Protein 2P0Y (pdb70)

B-factor: mean 25.12, std 12.45, range [2.66, 118.44]

Nearest PDB structures (foldseek):
  2p0y-assembly1_A  TM=1.004E+00  e=3.444E-50  Lactiplantibacillus plantarum
  2q7x-assembly1_A  TM=9.071E-01  e=2.697E-22  Streptococcus pneumoniae TIGR4
  2q7x-assembly1_B  TM=8.638E-01  e=2.874E-22  Streptococcus pneumoniae TIGR4
  3qyq-assembly1_A  TM=2.405E-01  e=1.557E-01  Toxoplasma gondii ME49
  5c54-assembly1_D  TM=2.332E-01  e=4.045E-01  Corynebacterium glutamicum ATCC 13032

Organism: Lactiplantibacillus plantarum (strain ATCC BAA-793 / NCIMB 8826 / WCFS1) (NCBI:txid220668)

Sequence (233 aa):
RPKIVVIGGGTGLPVVLNGLRKQAVDITAVVTIRNVVALSSWPDLYKDIFQGNLIGVFDAVQELSNQVDGHVYPALTLHGKFSDGTHKSLERVWVTPQAVQPVIDAIAADQIVLGPGSLFTSILPNLTIGNIGRAVCESDAEVVYICNITGETDNFSDADHVRVLNRHLINTVLVNTEKVPEDYDFHSKQVSHDFRGLREQNCRVISSNFLKLHDGDQVVAELNLVGHSDVFR

InterPro domains:
  IPR002882 2-phospho-L-lactate transferase CofD [PF01933] (13-304)
  IPR010119 Gluconeogenesis factor [MF_00973] (9-328)
  IPR010119 Gluconeogenesis factor [PTHR30135] (7-327)
  IPR010119 Gluconeogenesis factor [TIGR01826] (13-325)
  IPR038136 CofD-like domain superfamily [G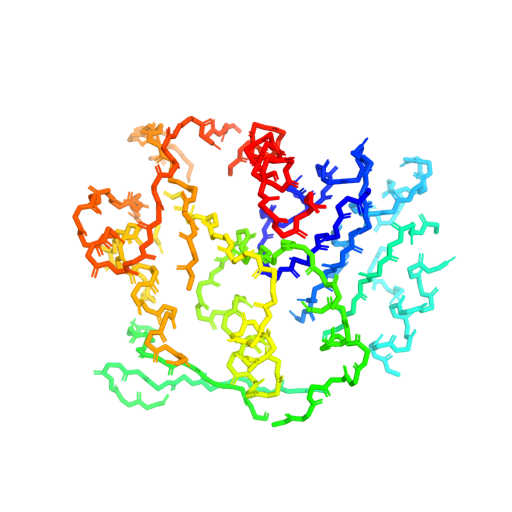3DSA:3.40.50.10680] (1-333)
  IPR038136 CofD-like domain superfamily [SSF142338] (10-323)

Radius of gyration: 17.45 Å; Cα contacts (8 Å, |Δi|>4): 456; chains: 1; bounding box: 40×47×44 Å

Structure (mmCIF, N/CA/C/O backbone):
data_2P0Y
#
_entry.id   2P0Y
#
_cell.length_a   70.658
_cell.length_b   78.130
_cell.length_c   149.559
_cell.angle_alpha   90.000
_cell.angle_beta   90.000
_cell.angle_gamma   90.000
#
_symmetry.space_group_name_H-M   'C 2 2 21'
#
loop_
_atom_site.group_PDB
_atom_site.id
_atom_site.type_symbol
_atom_site.label_atom_id
_atom_site.label_alt_id
_atom_site.label_comp_id
_atom_site.label_asym_id
_atom_site.label_entity_id
_atom_site.label_seq_id
_atom_site.pdbx_PDB_ins_code
_atom_site.Cartn_x
_atom_site.Cartn_y
_atom_site.Cartn_z
_atom_site.occupancy
_atom_site.B_iso_or_equiv
_atom_site.auth_seq_id
_atom_site.auth_comp_id
_atom_site.auth_asym_id
_atom_site.auth_atom_id
_atom_site.pdbx_PDB_model_num
ATOM 1 N N . ARG A 1 10 ? 18.252 -8.753 57.570 1.00 23.27 10 ARG A N 1
ATOM 2 C CA . ARG A 1 10 ? 19.000 -7.579 57.040 1.00 21.24 10 ARG A CA 1
ATOM 3 C C . ARG A 1 10 ? 18.084 -6.358 57.080 1.00 17.66 10 ARG A C 1
ATOM 4 O O . ARG A 1 10 ? 17.321 -6.122 56.151 1.00 20.49 10 ARG A O 1
ATOM 12 N N . PRO A 1 11 ? 18.166 -5.557 58.149 1.00 15.58 11 PRO A N 1
ATOM 13 C CA . PRO A 1 11 ? 17.319 -4.374 58.302 1.00 14.93 11 PRO A CA 1
ATOM 14 C C . PRO A 1 11 ? 17.268 -3.481 57.083 1.00 13.45 11 PRO A C 1
ATOM 15 O O . PRO A 1 11 ? 18.172 -3.498 56.257 1.00 13.85 11 PRO A O 1
ATOM 19 N N . LYS A 1 12 ? 16.184 -2.719 56.973 1.00 13.21 12 LYS A N 1
ATOM 20 C CA . LYS A 1 12 ? 16.012 -1.792 55.865 1.00 14.14 12 LYS A CA 1
ATOM 21 C C . LYS A 1 12 ? 15.869 -0.421 56.448 1.00 13.91 12 LYS A C 1
ATOM 22 O O . LYS A 1 12 ? 14.864 -0.113 57.059 1.00 14.55 12 LYS A O 1
ATOM 28 N N . ILE A 1 13 ? 16.898 0.395 56.279 1.00 15.23 13 ILE A N 1
ATOM 29 C CA . ILE A 1 13 ? 16.887 1.750 56.798 1.00 13.89 13 ILE A CA 1
ATOM 30 C C . ILE A 1 13 ? 16.634 2.793 55.707 1.00 16.12 13 ILE A C 1
ATOM 31 O O . ILE A 1 13 ? 17.258 2.771 54.637 1.00 15.47 13 ILE A O 1
ATOM 36 N N . VAL A 1 14 ? 15.696 3.692 55.987 1.00 13.49 14 VAL A N 1
ATOM 37 C CA . VAL A 1 14 ? 15.346 4.771 55.075 1.00 12.25 14 VAL A CA 1
ATOM 38 C C . VAL A 1 14 ? 15.732 6.011 55.828 1.00 13.32 14 VAL A C 1
ATOM 39 O O . VAL A 1 14 ? 15.352 6.169 56.969 1.00 13.22 14 VAL A O 1
ATOM 43 N N . VAL A 1 15 ? 16.502 6.881 55.195 1.00 13.92 15 VAL A N 1
ATOM 44 C CA . VAL A 1 15 ? 16.977 8.092 55.856 1.00 12.38 15 VAL A CA 1
ATOM 45 C C . VAL A 1 15 ? 16.456 9.351 55.185 1.00 15.83 15 VAL A C 1
ATOM 46 O O . VAL A 1 15 ? 16.201 9.354 53.982 1.00 15.09 15 VAL A O 1
ATOM 50 N N . ILE A 1 16 ? 16.271 10.405 55.978 1.00 15.10 16 ILE A N 1
ATOM 51 C CA . ILE A 1 16 ? 15.783 11.676 55.465 1.00 13.14 16 ILE A CA 1
ATOM 52 C C . ILE A 1 16 ? 16.317 12.792 56.344 1.00 18.14 16 ILE A C 1
ATOM 53 O O . ILE A 1 16 ? 15.762 13.032 57.416 1.00 20.44 16 ILE A O 1
ATOM 58 N N . GLY A 1 17 ? 17.382 13.460 55.892 1.00 17.48 17 GLY A N 1
ATOM 59 C CA . GLY A 1 17 ? 17.979 14.541 56.661 1.00 16.61 17 GLY A CA 1
ATOM 60 C C . GLY A 1 17 ? 18.858 15.428 55.804 1.00 17.94 17 GLY A C 1
ATOM 61 O O . GLY A 1 17 ? 18.685 15.468 54.586 1.00 18.14 17 GLY A O 1
ATOM 62 N N . GLY A 1 18 ? 19.798 16.133 56.430 1.00 17.35 18 GLY A N 1
ATOM 63 C CA . GLY A 1 18 ? 20.670 17.009 55.675 1.00 17.21 18 GLY A CA 1
ATOM 64 C C . GLY A 1 18 ? 21.753 17.659 56.501 1.00 17.28 18 GLY A C 1
ATOM 65 O O . GLY A 1 18 ? 22.067 17.202 57.589 1.00 17.32 18 GLY A O 1
ATOM 66 N N . GLY A 1 19 ? 22.331 18.732 55.977 1.00 18.92 19 GLY A N 1
ATOM 67 C CA . GLY A 1 19 ? 23.390 19.410 56.697 1.00 19.81 19 GLY A CA 1
ATOM 68 C C . GLY A 1 19 ? 24.609 18.510 56.810 1.00 21.45 19 GLY A C 1
ATOM 69 O O . GLY A 1 19 ? 24.554 17.337 56.470 1.00 22.74 19 GLY A O 1
ATOM 70 N N . THR A 1 20 ? 25.714 19.048 57.305 1.00 23.43 20 THR A N 1
ATOM 71 C CA . THR A 1 20 ? 26.947 18.280 57.427 1.00 23.12 20 THR A CA 1
ATOM 72 C C . THR A 1 20 ? 26.787 17.026 58.272 1.00 24.38 20 THR A C 1
ATOM 73 O O . THR A 1 20 ? 27.675 16.180 58.310 1.00 24.44 20 THR A O 1
ATOM 77 N N . GLY A 1 21 ? 25.649 16.901 58.941 1.00 23.11 21 GLY A N 1
ATOM 78 C CA . GLY A 1 21 ? 25.428 15.731 59.773 1.00 22.93 21 GLY A CA 1
ATOM 79 C C . GLY A 1 21 ? 25.017 14.470 59.027 1.00 22.02 21 GLY A C 1
ATOM 80 O O . GLY A 1 21 ? 25.275 13.354 59.475 1.00 22.38 21 GLY A O 1
ATOM 81 N N . LEU A 1 22 ? 24.393 14.643 57.870 1.00 20.56 22 LEU A N 1
ATOM 82 C CA . LEU A 1 22 ? 23.925 13.516 57.084 1.00 19.34 22 LEU A CA 1
ATOM 83 C C . LEU A 1 22 ? 24.992 12.532 56.627 1.00 21.80 22 LEU A C 1
ATOM 84 O O . LEU A 1 22 ? 24.825 11.336 56.794 1.00 20.80 22 LEU A O 1
ATOM 89 N N . PRO A 1 23 ? 26.095 13.012 56.035 1.00 20.36 23 PRO A N 1
ATOM 90 C CA . PRO A 1 23 ? 27.138 12.089 55.582 1.00 21.01 23 PRO A CA 1
ATOM 91 C C . PRO A 1 23 ? 27.897 11.400 56.714 1.00 22.97 23 PRO A C 1
ATOM 92 O O . PRO A 1 23 ? 28.696 10.492 56.463 1.00 22.52 23 PRO A O 1
ATOM 96 N N . VAL A 1 24 ? 27.653 11.829 57.953 1.00 20.98 24 VAL A N 1
ATOM 97 C CA . VAL A 1 24 ? 28.316 11.226 59.110 1.00 17.23 24 VAL A CA 1
ATOM 98 C C . VAL A 1 24 ? 27.587 9.941 59.448 1.00 19.36 24 VAL A C 1
ATOM 99 O O . VAL A 1 24 ? 28.165 8.854 59.418 1.00 19.31 24 VAL A O 1
ATOM 103 N N . VAL A 1 25 ? 26.310 10.074 59.769 1.00 17.64 25 VAL A N 1
ATOM 104 C CA . VAL A 1 25 ? 25.498 8.919 60.099 1.00 14.62 25 VAL A CA 1
ATOM 105 C C . VAL A 1 25 ? 25.292 8.053 58.859 1.00 15.69 25 VAL A C 1
ATOM 106 O O . VAL A 1 25 ? 25.246 6.835 58.949 1.00 16.04 25 VAL A O 1
ATOM 110 N N . LEU A 1 26 ? 25.182 8.681 57.697 1.00 15.44 26 LEU A N 1
ATOM 111 C CA . LEU A 1 26 ? 24.954 7.930 56.470 1.00 15.80 26 LEU A CA 1
ATOM 112 C C . LEU A 1 26 ? 26.202 7.097 56.177 1.00 16.65 26 LEU A C 1
ATOM 113 O O . LEU A 1 26 ? 26.128 5.923 55.800 1.00 15.66 26 LEU A O 1
ATOM 118 N N . ASN A 1 27 ? 27.360 7.715 56.362 1.00 18.96 27 ASN A N 1
ATOM 119 C CA . ASN A 1 27 ? 28.622 7.031 56.124 1.00 22.02 27 ASN A CA 1
ATOM 120 C C . ASN A 1 27 ? 28.762 5.969 57.204 1.00 20.34 27 ASN A C 1
ATOM 121 O O . ASN A 1 27 ? 29.596 5.077 57.124 1.00 22.54 27 ASN A O 1
ATOM 126 N N . GLY A 1 28 ? 27.936 6.091 58.233 1.00 20.46 28 GLY A N 1
ATOM 127 C CA . GLY A 1 28 ? 27.964 5.131 59.319 1.00 17.91 28 GLY A CA 1
ATOM 128 C C . GLY A 1 28 ? 27.193 3.873 58.960 1.00 17.10 28 GLY A C 1
ATOM 129 O O . GLY A 1 28 ? 27.629 2.756 59.226 1.00 17.22 28 GLY A O 1
ATOM 130 N N . LEU A 1 29 ? 26.036 4.048 58.343 1.00 14.46 29 LEU A N 1
ATOM 131 C CA . LEU A 1 29 ? 25.229 2.912 57.958 1.00 13.61 29 LEU A CA 1
ATOM 132 C C . LEU A 1 29 ? 25.890 2.101 56.856 1.00 14.27 29 LEU A C 1
ATOM 133 O O . LEU A 1 29 ? 25.544 0.954 56.639 1.00 15.99 29 LEU A O 1
ATOM 138 N N . ARG A 1 30 ? 26.844 2.695 56.155 1.00 15.14 30 ARG A N 1
ATOM 139 C CA . ARG A 1 30 ? 27.518 1.990 55.068 1.00 15.25 30 ARG A CA 1
ATOM 140 C C . ARG A 1 30 ? 28.384 0.831 55.556 1.00 15.49 30 ARG A C 1
ATOM 141 O O . ARG A 1 30 ? 28.275 -0.274 55.055 1.00 14.95 30 ARG A O 1
ATOM 149 N N . LYS A 1 31 ? 29.225 1.086 56.551 1.00 16.66 31 LYS A N 1
ATOM 150 C CA . LYS A 1 31 ? 30.110 0.062 57.097 1.00 18.13 31 LYS A CA 1
ATOM 151 C C . LYS A 1 31 ? 29.288 -1.076 57.680 1.00 19.88 31 LYS A C 1
ATOM 152 O O . LYS A 1 31 ? 29.792 -2.185 57.868 1.00 22.25 31 LYS A O 1
ATOM 158 N N . GLN A 1 32 ? 28.013 -0.805 57.940 1.00 20.00 32 GLN A N 1
ATOM 159 C CA . GLN A 1 32 ? 27.116 -1.801 58.513 1.00 20.00 32 GLN A CA 1
ATOM 160 C C . GLN A 1 32 ? 26.435 -2.653 57.444 1.00 20.00 32 GLN A C 1
ATOM 161 O O . GLN A 1 32 ? 26.409 -2.292 56.267 1.00 18.15 32 GLN A O 1
ATOM 167 N N . ALA A 1 33 ? 25.886 -3.786 57.870 1.00 16.86 33 ALA A N 1
ATOM 168 C CA . ALA A 1 33 ? 25.097 -4.645 57.012 1.00 16.49 33 ALA A CA 1
ATOM 169 C C . ALA A 1 33 ? 23.652 -4.207 56.932 1.00 15.88 33 ALA A C 1
ATOM 170 O O . ALA A 1 33 ? 22.813 -4.684 57.706 1.00 16.85 33 ALA A O 1
ATOM 172 N N . VAL A 1 34 ? 23.360 -3.310 55.991 1.00 17.18 34 VAL A N 1
ATOM 173 C CA . VAL A 1 34 ? 21.989 -2.839 55.808 1.00 19.59 34 VAL A CA 1
ATOM 174 C C . VAL A 1 34 ? 21.716 -2.245 54.435 1.00 16.00 34 VAL A C 1
ATOM 175 O O . VAL A 1 34 ? 22.617 -1.852 53.743 1.00 17.14 34 VAL A O 1
ATOM 179 N N . ASP A 1 35 ? 20.453 -2.215 54.042 1.00 17.87 35 ASP A N 1
ATOM 180 C CA . ASP A 1 35 ? 20.050 -1.640 52.769 1.00 20.18 35 ASP A CA 1
ATOM 181 C C . ASP A 1 35 ? 19.715 -0.179 53.025 1.00 18.26 35 ASP A C 1
ATOM 182 O O . ASP A 1 35 ? 18.613 0.145 53.466 1.00 19.70 35 ASP A O 1
ATOM 187 N N . ILE A 1 36 ? 20.666 0.697 52.729 1.00 14.06 36 ILE A N 1
ATOM 188 C CA . ILE A 1 36 ? 20.480 2.128 52.952 1.00 10.35 36 ILE A CA 1
ATOM 189 C C . ILE A 1 36 ? 19.642 2.797 51.880 1.00 10.26 36 ILE A C 1
ATOM 190 O O . ILE A 1 36 ? 19.649 2.352 50.741 1.00 9.56 36 ILE A O 1
ATOM 195 N N . THR A 1 37 ? 18.923 3.857 52.259 1.00 10.44 37 THR A N 1
ATOM 196 C CA . THR A 1 37 ? 18.094 4.638 51.341 1.00 9.43 37 THR A CA 1
ATOM 197 C C . THR A 1 37 ? 18.027 6.072 51.825 1.00 10.09 37 THR A C 1
ATOM 198 O O . THR A 1 37 ? 17.571 6.323 52.917 1.00 11.50 37 THR A O 1
ATOM 202 N N . ALA A 1 38 ? 18.508 7.009 51.022 1.00 8.64 38 ALA A N 1
ATOM 203 C CA . ALA A 1 38 ? 18.483 8.411 51.409 1.00 10.63 38 ALA A CA 1
ATOM 204 C C . ALA A 1 38 ? 17.550 9.215 50.516 1.00 12.78 38 ALA A C 1
ATOM 205 O O . ALA A 1 38 ? 17.628 9.160 49.304 1.00 13.59 38 ALA A O 1
ATOM 207 N N . VAL A 1 39 ? 16.648 9.954 51.137 1.00 14.94 39 VAL A N 1
ATOM 208 C CA . VAL A 1 39 ? 15.701 10.787 50.418 1.00 16.59 39 VAL A CA 1
ATOM 209 C C . VAL A 1 39 ? 16.290 12.192 50.454 1.00 20.84 39 VAL A C 1
ATOM 210 O O . VAL A 1 39 ? 16.011 12.971 51.376 1.00 22.55 39 VAL A O 1
ATOM 214 N N . VAL A 1 40 ? 17.094 12.526 49.451 1.00 21.75 40 VAL A N 1
ATOM 215 C CA . VAL A 1 40 ? 17.713 13.842 49.418 1.00 21.64 40 VAL A CA 1
ATOM 216 C C . VAL A 1 40 ? 16.985 14.887 48.567 1.00 27.80 40 VAL A C 1
ATOM 217 O O . VAL A 1 40 ? 16.103 14.566 47.767 1.00 28.45 40 VAL A O 1
ATOM 221 N N . THR A 1 41 ? 17.364 16.147 48.745 1.00 31.54 41 THR A N 1
ATOM 222 C CA . THR A 1 41 ? 16.766 17.249 47.995 1.00 34.48 41 THR A CA 1
ATOM 223 C C . THR A 1 41 ? 17.527 18.538 48.318 1.00 36.19 41 THR A C 1
ATOM 224 O O . THR A 1 41 ? 17.883 18.798 49.477 1.00 39.24 41 THR A O 1
ATOM 228 N N . ILE A 1 64 ? 23.793 16.422 48.416 1.00 34.16 64 ILE A N 1
ATOM 229 C CA . ILE A 1 64 ? 23.763 15.293 47.490 1.00 35.75 64 ILE A CA 1
ATOM 230 C C . ILE A 1 64 ? 25.163 14.705 47.299 1.00 35.26 64 ILE A C 1
ATOM 231 O O . ILE A 1 64 ? 25.330 13.474 47.268 1.00 34.05 64 ILE A O 1
ATOM 236 N N . ARG A 1 65 ? 26.162 15.585 47.189 1.00 33.42 65 ARG A N 1
ATOM 237 C CA . ARG A 1 65 ? 27.549 15.155 46.998 1.00 32.62 65 ARG A CA 1
ATOM 238 C C . ARG A 1 65 ? 28.025 14.257 48.141 1.00 30.32 65 ARG A C 1
ATOM 239 O O . ARG A 1 65 ? 28.566 13.162 47.916 1.00 30.94 65 ARG A O 1
ATOM 247 N N . ASN A 1 66 ? 27.841 14.734 49.370 1.00 29.08 66 ASN A N 1
ATOM 248 C CA . ASN A 1 66 ? 28.230 13.962 50.547 1.00 26.00 66 ASN A CA 1
ATOM 249 C C . ASN A 1 66 ? 27.423 12.672 50.597 1.00 23.24 66 ASN A C 1
ATOM 250 O O . ASN A 1 66 ? 27.986 11.586 50.793 1.00 21.55 66 ASN A O 1
ATOM 255 N N . VAL A 1 67 ? 26.110 12.796 50.399 1.00 19.70 67 VAL A N 1
ATOM 256 C CA . VAL A 1 67 ? 25.222 11.641 50.401 1.00 17.98 67 VAL A CA 1
ATOM 257 C C . VAL A 1 67 ? 25.771 10.568 49.467 1.00 21.47 67 VAL A C 1
ATOM 258 O O . VAL A 1 67 ? 25.536 9.369 49.672 1.00 23.42 67 VAL A O 1
ATOM 270 N N . VAL A 1 69 ? 29.421 10.462 48.229 1.00 19.71 69 VAL A N 1
ATOM 271 C CA . VAL A 1 69 ? 30.722 10.047 48.710 1.00 15.93 69 VAL A CA 1
ATOM 272 C C . VAL A 1 69 ? 30.504 9.136 49.883 1.00 16.11 69 VAL A C 1
ATOM 273 O O . VAL A 1 69 ? 31.170 8.123 50.009 1.00 16.31 69 VAL A O 1
ATOM 277 N N . ALA A 1 70 ? 29.555 9.506 50.734 1.00 16.18 70 ALA A N 1
ATOM 278 C CA . ALA A 1 70 ? 29.246 8.731 51.930 1.00 16.87 70 ALA A CA 1
ATOM 279 C C . ALA A 1 70 ? 28.893 7.271 51.650 1.00 18.03 70 ALA A C 1
ATOM 280 O O . ALA A 1 70 ? 29.566 6.355 52.128 1.00 19.91 70 ALA A O 1
ATOM 282 N N . LEU A 1 71 ? 27.832 7.057 50.883 1.00 17.51 71 LEU A N 1
ATOM 283 C CA . LEU A 1 71 ? 27.400 5.705 50.578 1.00 18.30 71 LEU A CA 1
ATOM 284 C C . LEU A 1 71 ? 28.178 5.083 49.429 1.00 19.54 71 LEU A C 1
ATOM 285 O O . LEU A 1 71 ? 27.961 3.932 49.061 1.00 19.78 71 LEU A O 1
ATOM 290 N N . SER A 1 72 ? 29.088 5.854 48.858 1.00 20.30 72 SER A N 1
ATOM 291 C CA . SER A 1 72 ? 29.901 5.364 47.752 1.00 22.24 72 SER A CA 1
ATOM 292 C C . SER A 1 72 ? 30.907 4.318 48.235 1.00 24.29 72 SER A C 1
ATOM 293 O O . SER A 1 72 ? 31.479 4.459 49.303 1.00 25.69 72 SER A O 1
ATOM 296 N N . SER A 1 73 ? 31.134 3.283 47.431 1.00 25.27 73 SER A N 1
ATOM 297 C CA . SER A 1 73 ? 32.072 2.223 47.800 1.00 25.23 73 SER A CA 1
ATOM 298 C C . SER A 1 73 ? 33.427 2.522 47.160 1.00 27.75 73 SER A C 1
ATOM 299 O O . SER A 1 73 ? 34.413 1.819 47.382 1.00 28.57 73 SER A O 1
ATOM 302 N N . TRP A 1 74 ? 33.472 3.570 46.345 1.00 26.55 74 TRP A N 1
ATOM 303 C CA . TRP A 1 74 ? 34.687 3.972 45.650 1.00 26.16 74 TRP A CA 1
ATOM 304 C C . TRP A 1 74 ? 35.881 3.934 46.565 1.00 30.54 74 TRP A C 1
ATOM 305 O O . TRP A 1 74 ? 35.716 4.081 47.775 1.00 26.57 74 TRP A O 1
ATOM 316 N N . PRO A 1 75 ? 37.076 3.669 46.013 1.00 29.44 75 PRO A N 1
ATOM 317 C CA . PRO A 1 75 ? 38.334 3.623 46.761 1.00 30.37 75 PRO A CA 1
ATOM 318 C C . PRO A 1 75 ? 38.318 4.741 47.820 1.00 32.57 75 PRO A C 1
ATOM 319 O O . PRO A 1 75 ? 37.581 4.666 48.813 1.00 29.44 75 PRO A O 1
ATOM 323 N N . ASP A 1 76 ? 39.121 5.789 47.615 1.00 30.33 76 ASP A N 1
ATOM 324 C CA . ASP A 1 76 ? 39.211 6.902 48.519 1.00 33.06 76 ASP A CA 1
ATOM 325 C C . ASP A 1 76 ? 40.021 7.864 47.706 1.00 34.41 76 ASP A C 1
ATOM 326 O O . ASP A 1 76 ? 39.813 9.081 47.752 1.00 36.16 76 ASP A O 1
ATOM 331 N N . LEU A 1 77 ? 40.928 7.295 46.923 1.00 36.51 77 LEU A N 1
ATOM 332 C CA . LEU A 1 77 ? 41.732 8.098 46.030 1.00 34.86 77 LEU A CA 1
ATOM 333 C C . LEU A 1 77 ? 40.663 8.719 45.137 1.00 33.97 77 LEU A C 1
ATOM 334 O O . LEU A 1 77 ? 40.703 9.908 44.828 1.00 33.96 77 LEU A O 1
ATOM 339 N N . TYR A 1 78 ? 39.696 7.898 44.738 1.00 31.62 78 TYR A N 1
ATOM 340 C CA . TYR A 1 78 ? 38.601 8.371 43.899 1.00 30.19 78 TYR A CA 1
ATOM 341 C C . TYR A 1 78 ? 37.724 9.389 44.631 1.00 26.53 78 TYR A C 1
ATOM 342 O O . TYR A 1 78 ? 37.398 10.448 44.100 1.00 26.14 78 TYR A O 1
ATOM 351 N N . LYS A 1 79 ? 37.336 9.052 45.854 1.00 24.24 79 LYS A N 1
ATOM 352 C CA . LYS A 1 79 ? 36.488 9.931 46.642 1.00 21.79 79 LYS A CA 1
ATOM 353 C C . LYS A 1 79 ? 37.198 11.260 46.849 1.00 19.98 79 LYS A C 1
ATOM 354 O O . LYS A 1 79 ? 36.562 12.298 46.981 1.00 19.22 79 LYS A O 1
ATOM 360 N N . ASP A 1 80 ? 38.527 11.214 46.892 1.00 20.18 80 ASP A N 1
ATOM 361 C CA . ASP A 1 80 ? 39.350 12.411 47.072 1.00 23.45 80 ASP A CA 1
ATOM 362 C C . ASP A 1 80 ? 39.068 13.378 45.927 1.00 22.72 80 ASP A C 1
ATOM 363 O O . ASP A 1 80 ? 38.759 14.560 46.145 1.00 21.89 80 ASP A O 1
ATOM 368 N N . ILE A 1 81 ? 39.209 12.852 44.710 1.00 23.95 81 ILE A N 1
ATOM 369 C CA . ILE A 1 81 ? 38.990 13.595 43.477 1.00 25.20 81 ILE A CA 1
ATOM 370 C C . ILE A 1 81 ? 37.600 14.191 43.418 1.00 26.57 81 ILE A C 1
ATOM 371 O O . ILE A 1 81 ? 37.435 15.340 43.027 1.00 26.37 81 ILE A O 1
ATOM 376 N N . PHE A 1 82 ? 36.599 13.425 43.833 1.00 27.24 82 PHE A N 1
ATOM 377 C CA . PHE A 1 82 ? 35.247 13.944 43.817 1.00 27.88 82 PHE A CA 1
ATOM 378 C C . PHE A 1 82 ? 35.216 15.253 44.583 1.00 32.50 82 PHE A C 1
ATOM 379 O O . PHE A 1 82 ? 34.256 16.008 44.491 1.00 34.52 82 PHE A O 1
ATOM 387 N N . GLN A 1 83 ? 36.277 15.525 45.335 1.00 35.73 83 GLN A N 1
ATOM 388 C CA . GLN A 1 83 ? 36.374 16.753 46.123 1.00 39.00 83 GLN A CA 1
ATOM 389 C C . GLN A 1 83 ? 37.847 17.155 46.296 1.00 41.03 83 GLN A C 1
ATOM 390 O O . GLN A 1 83 ? 38.601 17.302 45.324 1.00 44.24 83 GLN A O 1
ATOM 396 N N . GLY A 1 99 ? 34.987 18.085 40.306 1.00 38.11 99 GLY A N 1
ATOM 397 C CA . GLY A 1 99 ? 34.535 18.423 41.640 1.00 39.16 99 GLY A CA 1
ATOM 398 C C . GLY A 1 99 ? 33.029 18.262 41.758 1.00 40.20 99 GLY A C 1
ATOM 399 O O . GLY A 1 99 ? 32.522 17.211 42.161 1.00 41.66 99 GLY A O 1
ATOM 400 N N . ASN A 1 100 ? 32.298 19.311 41.406 1.00 44.70 100 ASN A N 1
ATOM 401 C CA . ASN A 1 100 ? 30.842 19.278 41.496 1.00 46.65 100 ASN A CA 1
ATOM 402 C C . ASN A 1 100 ? 30.264 19.464 40.086 1.00 49.31 100 ASN A C 1
ATOM 403 O O . ASN A 1 100 ? 29.029 19.416 39.875 1.00 51.07 100 ASN A O 1
ATOM 408 N N . LEU A 1 101 ? 31.171 19.684 39.130 1.00 47.81 101 LEU A N 1
ATOM 409 C CA . LEU A 1 101 ? 30.813 19.895 37.726 1.00 44.76 101 LEU A CA 1
ATOM 410 C C . LEU A 1 101 ? 30.122 18.678 37.116 1.00 42.33 101 LEU A C 1
ATOM 411 O O . LEU A 1 101 ? 29.655 18.733 35.974 1.00 41.95 101 LEU A O 1
ATOM 416 N N . ILE A 1 102 ? 30.057 17.587 37.879 1.00 36.72 102 ILE A N 1
ATOM 417 C CA . ILE A 1 102 ? 29.413 16.353 37.413 1.00 31.05 102 ILE A CA 1
ATOM 418 C C . ILE A 1 102 ? 28.009 16.162 38.008 1.00 31.04 102 ILE A C 1
ATOM 419 O O . ILE A 1 102 ? 27.164 17.060 37.948 1.00 31.61 102 ILE A O 1
ATOM 424 N N . GLY A 1 112 ? 17.054 14.489 34.333 1.00 32.41 112 GLY A N 1
ATOM 425 C CA . GLY A 1 112 ? 17.244 15.429 35.426 1.00 32.59 112 GLY A CA 1
ATOM 426 C C . GLY A 1 112 ? 17.821 14.798 36.687 1.00 31.95 112 GLY A C 1
ATOM 427 O O . GLY A 1 112 ? 18.156 13.615 36.696 1.00 31.30 112 GLY A O 1
ATOM 428 N N . VAL A 1 113 ? 17.933 15.586 37.754 1.00 32.01 113 VAL A N 1
ATOM 429 C CA . VAL A 1 113 ? 18.473 15.118 39.025 1.00 32.84 113 VAL A CA 1
ATOM 430 C C . VAL A 1 113 ? 18.313 13.619 39.232 1.00 31.05 113 VAL A C 1
ATOM 431 O O . VAL A 1 113 ? 19.298 12.887 39.212 1.00 30.74 113 VAL A O 1
ATOM 435 N N . PHE A 1 114 ? 17.071 13.171 39.422 1.00 30.87 114 PHE A N 1
ATOM 436 C CA . PHE A 1 114 ? 16.774 11.752 39.650 1.00 31.61 114 PHE A CA 1
ATOM 437 C C . PHE A 1 114 ? 17.535 10.855 38.687 1.00 31.33 114 PHE A C 1
ATOM 438 O O . PHE A 1 114 ? 18.097 9.835 39.085 1.00 31.69 114 PHE A O 1
ATOM 446 N N . ASP A 1 115 ? 17.530 11.229 37.414 1.00 33.34 115 ASP A N 1
ATOM 447 C CA . ASP A 1 115 ? 18.213 10.445 36.386 1.00 36.49 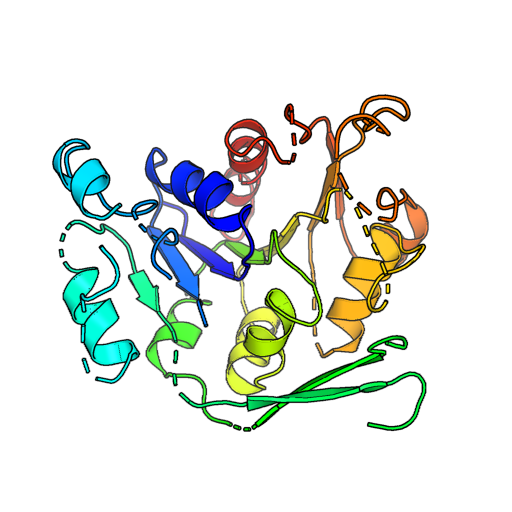115 ASP A CA 1
ATOM 448 C C . ASP A 1 115 ? 19.704 10.364 36.715 1.00 32.97 115 ASP A C 1
ATOM 449 O O . ASP A 1 115 ? 20.259 9.292 36.966 1.00 32.76 115 ASP A O 1
ATOM 454 N N . ALA A 1 116 ? 20.339 11.526 36.710 1.00 30.75 116 ALA A N 1
ATOM 455 C CA . ALA A 1 116 ? 21.754 11.616 37.003 1.00 28.78 116 ALA A CA 1
ATOM 456 C C . ALA A 1 116 ? 22.085 10.795 38.227 1.00 27.19 116 ALA A C 1
ATOM 457 O O . ALA A 1 116 ? 22.691 9.743 38.129 1.00 26.27 116 ALA A O 1
ATOM 459 N N . VAL A 1 117 ? 21.696 11.300 39.384 1.00 26.36 117 VAL A N 1
ATOM 460 C CA . VAL A 1 117 ? 21.942 10.605 40.626 1.00 27.18 117 VAL A CA 1
ATOM 461 C C . VAL A 1 117 ? 21.800 9.091 40.445 1.00 29.16 117 VAL A C 1
ATOM 462 O O . VAL A 1 117 ? 22.753 8.355 40.655 1.00 29.23 117 VAL A O 1
ATOM 466 N N . GLN A 1 118 ? 20.614 8.627 40.057 1.00 31.00 118 GLN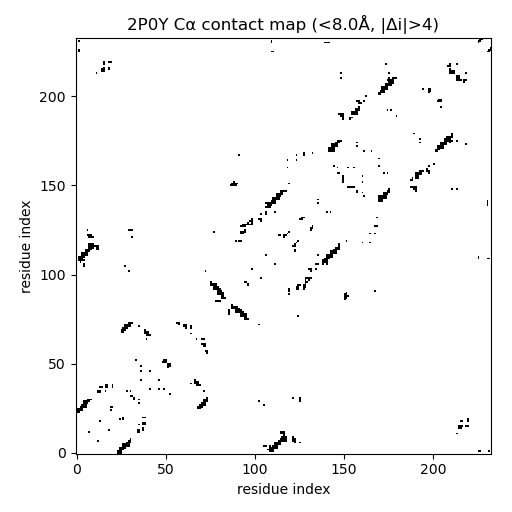 A N 1
ATOM 467 C CA . GLN A 1 118 ? 20.374 7.198 39.892 1.00 33.29 118 GLN A CA 1
ATOM 468 C C . GLN A 1 118 ? 21.381 6.605 38.930 1.00 31.70 118 GLN A C 1
ATOM 469 O O . GLN A 1 118 ? 21.630 5.401 38.926 1.00 32.90 118 GLN A O 1
ATOM 475 N N . GLU A 1 119 ? 21.952 7.469 38.100 1.00 32.38 119 GLU A N 1
ATOM 476 C CA . GLU A 1 119 ? 22.979 7.057 37.143 1.00 31.39 119 GLU A CA 1
ATOM 477 C C . GLU A 1 119 ? 24.293 7.015 37.923 1.00 29.70 119 GLU A C 1
ATOM 478 O O . GLU A 1 119 ? 24.978 5.985 37.996 1.00 27.28 119 GLU A O 1
ATOM 484 N N . LEU A 1 120 ? 24.597 8.148 38.545 1.00 26.77 120 LEU A N 1
ATOM 485 C CA . LEU A 1 120 ? 25.802 8.335 39.322 1.00 25.17 120 LEU A CA 1
ATOM 486 C C . LEU A 1 120 ? 25.972 7.316 40.425 1.00 27.89 120 LEU A C 1
ATOM 487 O O . LEU A 1 120 ? 27.002 6.674 40.513 1.00 27.95 120 LEU A O 1
ATOM 492 N N . SER A 1 121 ? 24.952 7.165 41.258 1.00 33.24 121 SER A N 1
ATOM 493 C CA . SER A 1 121 ? 24.995 6.215 42.362 1.00 37.29 121 SER A CA 1
ATOM 494 C C . SER A 1 121 ? 25.586 4.916 41.887 1.00 39.43 121 SER A C 1
ATOM 495 O O . SER A 1 121 ? 26.478 4.353 42.531 1.00 40.10 121 SER A O 1
ATOM 498 N N . ASN A 1 122 ? 25.096 4.460 40.742 1.00 43.64 122 ASN A N 1
ATOM 499 C CA . ASN A 1 122 ? 25.551 3.203 40.171 1.00 51.87 122 ASN A CA 1
ATOM 500 C C . ASN A 1 122 ? 26.907 3.310 39.489 1.00 52.96 122 ASN A C 1
ATOM 501 O O . ASN A 1 122 ? 27.560 2.303 39.220 1.00 53.18 122 ASN A O 1
ATOM 522 N N . GLN A 1 125 ? 29.560 2.955 42.507 1.00 37.27 125 GLN A N 1
ATOM 523 C CA . GLN A 1 125 ? 29.468 1.751 43.337 1.00 35.84 125 GLN A CA 1
ATOM 524 C C . GLN A 1 125 ? 28.775 2.065 44.657 1.00 33.34 125 GLN A C 1
ATOM 525 O O . GLN A 1 125 ? 29.382 2.078 45.715 1.00 33.76 125 GLN A O 1
ATOM 531 N N . VAL A 1 126 ? 27.491 2.346 44.583 1.00 31.70 126 VAL A N 1
ATOM 532 C CA . VAL A 1 126 ? 26.721 2.655 45.770 1.00 27.51 126 VAL A CA 1
ATOM 533 C C . VAL A 1 126 ? 25.721 1.536 46.078 1.00 27.49 126 VAL A C 1
ATOM 534 O O . VAL A 1 126 ? 24.603 1.546 45.554 1.00 28.40 126 VAL A O 1
ATOM 538 N N . ASP A 1 127 ? 26.124 0.556 46.888 1.00 28.32 127 ASP A N 1
ATOM 539 C CA . ASP A 1 127 ? 25.204 -0.510 47.292 1.00 28.75 127 ASP A CA 1
ATOM 540 C C . ASP A 1 127 ? 24.169 0.259 48.116 1.00 28.77 127 ASP A C 1
ATOM 541 O O . ASP A 1 127 ? 24.415 0.645 49.264 1.00 30.83 127 ASP A O 1
ATOM 546 N N . GLY A 1 128 ? 23.021 0.517 47.512 1.00 25.82 128 GLY A N 1
ATOM 547 C CA . GLY A 1 128 ? 22.014 1.284 48.213 1.00 23.08 128 GLY A CA 1
ATOM 548 C C . GLY A 1 128 ? 21.429 2.282 47.251 1.00 20.45 128 GLY A C 1
ATOM 549 O O . GLY A 1 128 ? 21.899 2.379 46.124 1.00 21.31 128 GLY A O 1
ATOM 550 N N . HIS A 1 129 ? 20.405 3.010 47.680 1.00 18.36 129 HIS A N 1
ATOM 551 C CA . HIS A 1 129 ? 19.754 3.962 46.793 1.00 18.90 129 HIS A CA 1
ATOM 552 C C . HIS A 1 129 ? 19.670 5.359 47.355 1.00 17.88 129 HIS A C 1
ATOM 553 O O . HIS A 1 129 ? 19.277 5.527 48.483 1.00 19.34 129 HIS A O 1
ATOM 560 N N . VAL A 1 130 ? 20.065 6.353 46.567 1.00 18.45 130 VAL A N 1
ATOM 561 C CA . VAL A 1 130 ? 19.981 7.741 46.994 1.00 21.21 130 VAL A CA 1
ATOM 562 C C . VAL A 1 130 ? 18.984 8.408 46.082 1.00 22.22 130 VAL A C 1
ATOM 563 O O . VAL A 1 130 ? 19.333 8.869 45.007 1.00 22.94 130 VAL A O 1
ATOM 567 N N . TYR A 1 131 ? 17.725 8.430 46.500 1.00 27.01 131 TYR A N 1
ATOM 568 C CA . TYR A 1 131 ? 16.683 9.081 45.716 1.00 28.23 131 TYR A CA 1
ATOM 569 C C . TYR A 1 131 ? 16.635 10.585 45.963 1.00 28.36 131 TYR A C 1
ATOM 570 O O . TYR A 1 131 ? 17.325 11.134 46.818 1.00 30.77 131 TYR A O 1
ATOM 579 N N . PRO A 1 132 ? 15.829 11.276 45.169 1.00 33.01 132 PRO A N 1
ATOM 580 C CA . PRO A 1 132 ? 15.631 12.722 45.255 1.00 30.33 132 PRO A CA 1
ATOM 581 C C . PRO A 1 132 ? 14.541 13.058 46.265 1.00 33.13 132 PRO A C 1
ATOM 582 O O . PRO A 1 132 ? 13.345 12.892 46.000 1.00 31.10 132 PRO A O 1
ATOM 586 N N . ALA A 1 137 ? 11.885 19.423 40.239 1.00 40.38 137 ALA A N 1
ATOM 587 C CA . ALA A 1 137 ? 11.997 20.632 41.066 1.00 41.06 137 ALA A CA 1
ATOM 588 C C . ALA A 1 137 ? 11.006 20.583 42.200 1.00 41.12 137 ALA A C 1
ATOM 589 O O . ALA A 1 137 ? 10.343 19.561 42.425 1.00 41.17 137 ALA A O 1
ATOM 591 N N . LEU A 1 138 ? 10.875 21.715 42.880 1.00 42.40 138 LEU A N 1
ATOM 592 C CA . LEU A 1 138 ? 9.994 21.805 44.016 1.00 45.17 138 LEU A CA 1
ATOM 593 C C . LEU A 1 138 ? 10.443 23.078 44.660 1.00 46.32 138 LEU A C 1
ATOM 594 O O . LEU A 1 138 ? 11.663 23.341 44.675 1.00 45.99 138 LEU A O 1
ATOM 599 N N . THR A 1 139 ? 9.530 23.894 45.166 1.00 46.51 139 THR A N 1
ATOM 600 C CA . THR A 1 139 ? 10.085 24.976 45.890 1.00 48.49 139 THR A CA 1
ATOM 601 C C . THR A 1 139 ? 9.246 25.224 47.068 1.00 47.72 139 THR A C 1
ATOM 602 O O . THR A 1 139 ? 8.014 25.084 47.090 1.00 48.91 139 THR A O 1
ATOM 606 N N . LEU A 1 140 ? 10.040 25.496 48.081 1.00 50.73 140 LEU A N 1
ATOM 607 C CA . LEU A 1 140 ? 9.694 25.734 49.445 1.00 50.77 140 LEU A CA 1
ATOM 608 C C . LEU A 1 140 ? 8.989 27.025 49.765 1.00 50.94 140 LEU A C 1
ATOM 609 O O . LEU A 1 140 ? 9.263 28.072 49.186 1.00 51.19 140 LEU A O 1
ATOM 614 N N . HIS A 1 141 ? 8.085 26.936 50.728 1.00 50.15 141 HIS A N 1
ATOM 615 C CA . HIS A 1 141 ? 7.357 28.095 51.180 1.00 50.19 141 HIS A CA 1
ATOM 616 C C . HIS A 1 141 ? 7.600 28.082 52.660 1.00 48.47 141 HIS A C 1
ATOM 617 O O . HIS A 1 141 ? 8.210 27.151 53.192 1.00 46.85 141 HIS A O 1
ATOM 624 N N . GLY A 1 142 ? 7.102 29.107 53.322 1.00 45.04 142 GLY A N 1
ATOM 625 C CA . GLY A 1 142 ? 7.284 29.191 54.747 1.00 41.43 142 GLY A CA 1
ATOM 626 C C . GLY A 1 142 ? 6.112 29.995 55.237 1.00 37.85 142 GLY A C 1
ATOM 627 O O . GLY A 1 142 ? 5.816 31.073 54.713 1.00 37.32 142 GLY A O 1
ATOM 628 N N . LYS A 1 143 ? 5.402 29.468 56.217 1.00 37.46 143 LYS A N 1
ATOM 629 C CA . LYS A 1 143 ? 4.277 30.204 56.755 1.00 37.01 143 LYS A CA 1
ATOM 630 C C . LYS A 1 143 ? 4.636 30.640 58.186 1.00 35.60 143 LYS A C 1
ATOM 631 O O . LYS A 1 143 ? 4.348 29.957 59.173 1.00 35.71 143 LYS A O 1
ATOM 637 N N . PHE A 1 144 ? 5.297 31.789 58.274 1.00 33.84 144 PHE A N 1
ATOM 638 C CA . PHE A 1 144 ? 5.786 32.379 59.526 1.00 33.38 144 PHE A CA 1
ATOM 639 C C . PHE A 1 144 ? 4.845 32.651 60.714 1.00 34.13 144 PHE A C 1
ATOM 640 O O . PHE A 1 144 ? 3.638 32.373 60.637 1.00 35.61 144 PHE A O 1
ATOM 648 N N . SER A 1 145 ? 5.440 33.156 61.817 1.00 35.90 145 SER A N 1
ATOM 649 C CA . SER A 1 145 ? 4.749 33.538 63.074 1.00 36.13 145 SER A CA 1
ATOM 650 C C . SER A 1 145 ? 4.178 34.907 62.744 1.00 36.32 145 SER A C 1
ATOM 651 O O . SER A 1 145 ? 3.963 35.845 63.568 1.00 34.33 145 SER A O 1
ATOM 654 N N . ASP A 1 146 ? 4.093 34.964 61.433 1.00 35.83 146 ASP A N 1
ATOM 655 C CA . ASP A 1 146 ? 3.510 35.936 60.587 1.00 35.57 146 ASP A CA 1
ATOM 656 C C . ASP A 1 146 ? 4.087 36.780 59.542 1.00 34.32 146 ASP A C 1
ATOM 657 O O . ASP A 1 146 ? 4.998 37.568 59.687 1.00 35.85 146 ASP A O 1
ATOM 662 N N . GLY A 1 147 ? 3.346 36.540 58.470 1.00 34.92 147 GLY A N 1
ATOM 663 C CA . GLY A 1 147 ? 3.562 37.002 57.140 1.00 32.16 147 GLY A CA 1
ATOM 664 C C . GLY A 1 147 ? 4.167 35.733 56.595 1.00 32.32 147 GLY A C 1
ATOM 665 O O . GLY A 1 147 ? 4.793 34.996 57.374 1.00 33.62 147 GLY A O 1
ATOM 666 N N . THR A 1 148 ? 3.879 35.404 55.341 1.00 28.74 148 THR A N 1
ATOM 667 C CA . THR A 1 148 ? 4.506 34.268 54.720 1.00 27.88 148 THR A CA 1
ATOM 668 C C . THR A 1 148 ? 5.547 34.997 53.861 1.00 29.87 148 THR A C 1
ATOM 669 O O . THR A 1 148 ? 6.738 34.683 53.829 1.00 29.48 148 THR A O 1
ATOM 673 N N . HIS A 1 160 ? 13.967 35.645 58.867 1.00 50.55 160 HIS A N 1
ATOM 674 C CA . HIS A 1 160 ? 14.312 36.608 59.904 1.00 49.01 160 HIS A CA 1
ATOM 675 C C . HIS A 1 160 ? 13.411 36.484 61.130 1.00 47.06 160 HIS A C 1
ATOM 676 O O . HIS A 1 160 ? 13.730 37.018 62.214 1.00 46.34 160 HIS A O 1
ATOM 683 N N . LYS A 1 161 ? 12.288 35.788 60.956 1.00 44.50 161 LYS A N 1
ATOM 684 C CA . LYS A 1 161 ? 11.340 35.587 62.042 1.00 42.01 161 LYS A CA 1
ATOM 685 C C . LYS A 1 161 ? 11.373 34.144 62.551 1.00 39.45 161 LYS A C 1
ATOM 686 O O . LYS A 1 161 ? 12.445 33.599 62.842 1.00 39.55 161 LYS A O 1
ATOM 692 N N . SER A 1 162 ? 10.202 33.524 62.650 1.00 37.10 162 SER A N 1
ATOM 693 C CA . SER A 1 162 ? 10.130 32.158 63.136 1.00 34.40 162 SER A CA 1
ATOM 694 C C . SER A 1 162 ? 9.258 31.269 62.265 1.00 31.94 162 SER A C 1
ATOM 695 O O . SER A 1 162 ? 8.040 31.247 62.430 1.00 30.90 162 SER A O 1
ATOM 698 N N . LEU A 1 163 ? 9.884 30.534 61.347 1.00 28.62 163 LEU A N 1
ATOM 699 C CA . LEU A 1 163 ? 9.156 29.609 60.483 1.00 26.78 163 LEU A CA 1
ATOM 700 C C . LEU A 1 163 ? 8.254 28.779 61.395 1.00 28.55 163 LEU A C 1
ATOM 701 O O . LEU A 1 163 ? 8.741 28.066 62.280 1.00 28.44 163 LEU A O 1
ATOM 706 N N . GLU A 1 164 ? 6.945 28.881 61.198 1.00 30.87 164 GLU A N 1
ATOM 707 C CA . GLU A 1 164 ? 6.011 28.125 62.017 1.00 33.04 164 GLU A CA 1
ATOM 708 C C . GLU A 1 164 ? 5.342 27.004 61.256 1.00 32.78 164 GLU A C 1
ATOM 709 O O . GLU A 1 164 ? 4.400 26.389 61.749 1.00 34.92 164 GLU A O 1
ATOM 715 N N . ARG A 1 165 ? 5.842 26.744 60.057 1.00 31.87 165 ARG A N 1
ATOM 716 C CA . ARG A 1 165 ? 5.330 25.687 59.208 1.00 32.47 165 ARG A CA 1
ATOM 717 C C . ARG A 1 165 ? 5.643 26.007 57.773 1.00 30.02 165 ARG A C 1
ATOM 718 O O . ARG A 1 165 ? 5.115 26.963 57.211 1.00 31.73 165 ARG A O 1
ATOM 726 N N . VAL A 1 166 ? 6.516 25.206 57.186 1.00 28.45 166 VAL A N 1
ATOM 727 C CA . VAL A 1 166 ? 6.861 25.380 55.789 1.00 27.63 166 VAL A CA 1
ATOM 728 C C . VAL A 1 166 ? 6.255 24.211 55.041 1.00 26.29 166 VAL A C 1
ATOM 729 O O . VAL A 1 166 ? 5.894 23.209 55.640 1.00 25.68 166 VAL A O 1
ATOM 733 N N . TRP A 1 167 ? 6.107 24.356 53.734 1.00 28.75 167 TRP A N 1
ATOM 734 C CA . TRP A 1 167 ? 5.555 23.293 52.915 1.00 32.12 167 TRP A CA 1
ATOM 735 C C . TRP A 1 167 ? 6.126 23.457 51.520 1.00 33.25 167 TRP A C 1
ATOM 736 O O . TRP A 1 167 ? 6.523 24.563 51.101 1.00 31.53 167 TRP A O 1
ATOM 747 N N . VAL A 1 168 ? 6.178 22.345 50.805 1.00 34.88 168 VAL A N 1
ATOM 748 C CA . VAL A 1 168 ? 6.727 22.358 49.469 1.00 38.52 168 VAL A CA 1
ATOM 749 C C . VAL A 1 168 ? 5.620 22.083 48.457 1.00 40.09 168 VAL A C 1
ATOM 750 O O . VAL A 1 168 ? 4.718 21.272 48.701 1.00 40.82 168 VAL A O 1
ATOM 754 N N . THR A 1 169 ? 5.698 22.753 47.310 1.00 41.52 169 THR A N 1
ATOM 755 C CA . THR A 1 169 ? 4.701 22.595 46.250 1.00 41.82 169 THR A CA 1
ATOM 756 C C . THR A 1 169 ? 5.425 22.660 44.907 1.00 42.05 169 THR A C 1
ATOM 757 O O . THR A 1 169 ? 6.504 23.261 44.813 1.00 43.83 169 THR A O 1
ATOM 761 N N . PRO A 1 176 ? 2.866 18.207 45.367 1.00 30.77 176 PRO A N 1
ATOM 762 C CA . PRO A 1 176 ? 3.855 17.842 44.336 1.00 30.75 176 PRO A CA 1
ATOM 763 C C . PRO A 1 176 ? 3.945 16.340 44.362 1.00 33.24 176 PRO A C 1
ATOM 764 O O . PRO A 1 176 ? 3.62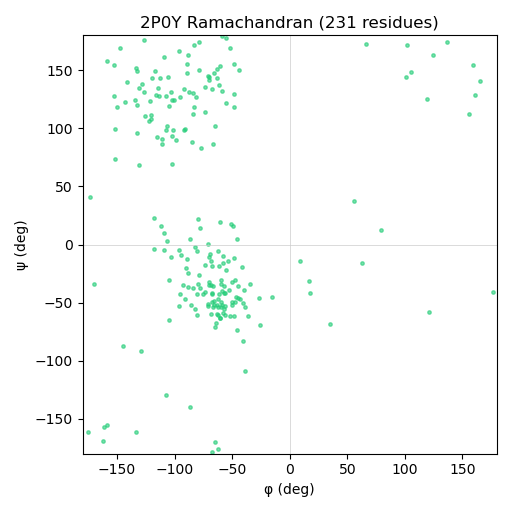4 15.751 45.395 1.00 33.12 176 PRO A O 1
ATOM 768 N N . GLN A 1 177 ? 4.334 15.662 43.280 1.00 36.58 177 GLN A N 1
ATOM 769 C CA . GLN A 1 177 ? 4.353 14.220 43.487 1.00 38.26 177 GLN A CA 1
ATOM 770 C C . GLN A 1 177 ? 5.607 13.466 43.760 1.00 37.87 177 GLN A C 1
ATOM 771 O O . GLN A 1 177 ? 6.564 13.413 42.973 1.00 39.42 177 GLN A O 1
ATOM 777 N N . ALA A 1 178 ? 5.491 12.782 44.890 1.00 37.69 178 ALA A N 1
ATOM 778 C CA . ALA A 1 178 ? 6.444 11.890 45.473 1.00 36.56 178 ALA A CA 1
ATOM 779 C C . ALA A 1 178 ? 6.670 10.813 44.415 1.00 34.99 178 ALA A C 1
ATOM 780 O O . ALA A 1 178 ? 5.724 10.259 43.839 1.00 33.15 178 ALA A O 1
ATOM 782 N N . VAL A 1 179 ? 7.938 10.534 44.161 1.00 32.14 179 VAL A N 1
ATOM 783 C CA . VAL A 1 179 ? 8.334 9.562 43.169 1.00 30.71 179 VAL A CA 1
ATOM 784 C C . VAL A 1 179 ? 8.077 8.132 43.628 1.00 29.47 179 VAL A C 1
ATOM 785 O O . VAL A 1 179 ? 8.696 7.659 44.566 1.00 31.15 179 VAL A O 1
ATOM 789 N N . GLN A 1 180 ? 7.164 7.450 42.949 1.00 29.22 180 GLN A N 1
ATOM 790 C CA . GLN A 1 180 ? 6.800 6.058 43.258 1.00 29.40 180 GLN A CA 1
ATOM 791 C C . GLN A 1 180 ? 7.887 5.220 43.939 1.00 29.08 180 GLN A C 1
ATOM 792 O O . GLN A 1 180 ? 7.602 4.501 44.904 1.00 28.07 180 GLN A O 1
ATOM 798 N N . PRO A 1 181 ? 9.141 5.283 43.436 1.00 25.81 181 PRO A N 1
ATOM 799 C CA . PRO A 1 181 ? 10.236 4.509 44.042 1.00 24.08 181 PRO A CA 1
ATOM 800 C C . PRO A 1 181 ? 10.496 4.747 45.551 1.00 23.35 181 PRO A C 1
ATOM 801 O O . PRO A 1 181 ? 10.735 3.789 46.304 1.00 20.13 181 PRO A O 1
ATOM 805 N N . VAL A 1 182 ? 10.452 6.004 45.993 1.00 19.27 182 VAL A N 1
ATOM 806 C CA . VAL A 1 182 ? 10.695 6.305 47.401 1.00 16.78 182 VAL A CA 1
ATOM 807 C C . VAL A 1 182 ? 9.676 5.620 48.304 1.00 20.93 182 VAL A C 1
ATOM 808 O O . VAL A 1 182 ? 10.041 4.771 49.103 1.00 22.91 182 VAL A O 1
ATOM 812 N N . ILE A 1 183 ? 8.402 5.979 48.167 1.00 21.85 183 ILE A N 1
ATOM 813 C CA . ILE A 1 183 ? 7.350 5.415 49.007 1.00 20.99 183 ILE A CA 1
ATOM 814 C C . ILE A 1 183 ? 7.434 3.898 49.108 1.00 21.89 183 ILE A C 1
ATOM 815 O O . ILE A 1 183 ? 7.074 3.315 50.139 1.00 22.89 183 ILE A O 1
ATOM 820 N N . ASP A 1 184 ? 7.926 3.263 48.048 1.00 21.03 184 ASP A N 1
ATOM 821 C CA . ASP A 1 184 ? 8.047 1.814 48.046 1.00 22.02 184 ASP A CA 1
ATOM 822 C C . ASP A 1 184 ? 9.083 1.420 49.066 1.00 20.32 184 ASP A C 1
ATOM 823 O O . ASP A 1 184 ? 8.963 0.396 49.715 1.00 22.39 184 ASP A O 1
ATOM 828 N N . ALA A 1 185 ? 10.109 2.249 49.194 1.00 20.20 185 ALA A N 1
ATOM 829 C CA . ALA A 1 185 ? 11.186 2.009 50.148 1.00 18.92 185 ALA A CA 1
ATOM 830 C C . ALA A 1 185 ? 10.671 2.230 51.572 1.00 18.95 185 ALA A C 1
ATOM 831 O O . ALA A 1 185 ? 10.806 1.361 52.432 1.00 17.40 185 ALA A O 1
ATOM 833 N N . ILE A 1 186 ? 10.068 3.396 51.798 1.00 18.16 186 ILE A N 1
ATOM 834 C CA . ILE A 1 186 ? 9.515 3.756 53.092 1.00 18.83 186 ILE A CA 1
ATOM 835 C C . ILE A 1 186 ? 8.650 2.623 53.601 1.00 25.05 186 ILE A C 1
ATOM 836 O O . ILE A 1 186 ? 8.713 2.283 54.781 1.00 26.59 186 ILE A O 1
ATOM 849 N N . ALA A 1 188 ? 8.332 -1.035 52.596 1.00 32.34 188 ALA A N 1
ATOM 850 C CA . ALA A 1 188 ? 9.094 -2.246 52.877 1.00 29.33 188 ALA A CA 1
ATOM 851 C C . ALA A 1 188 ? 10.161 -2.042 53.950 1.00 27.24 188 ALA A C 1
ATOM 852 O O . ALA A 1 188 ? 10.695 -3.013 54.498 1.00 24.85 188 ALA A O 1
ATOM 854 N N . ALA A 1 189 ? 10.454 -0.781 54.250 1.00 24.14 189 ALA A N 1
ATOM 855 C CA . ALA A 1 189 ? 11.463 -0.429 55.241 1.00 22.53 189 ALA A CA 1
ATOM 856 C C . ALA A 1 189 ? 11.141 -0.885 56.666 1.00 20.79 189 ALA A C 1
ATOM 857 O O . ALA A 1 189 ? 9.990 -0.985 57.048 1.00 21.05 189 ALA A O 1
ATOM 859 N N . ASP A 1 190 ? 12.188 -1.142 57.446 1.00 22.87 190 ASP A N 1
ATOM 860 C CA . ASP A 1 190 ? 12.086 -1.548 58.850 1.00 23.70 190 ASP A CA 1
ATOM 861 C C . ASP A 1 190 ? 12.222 -0.328 59.750 1.00 20.87 190 ASP A C 1
ATOM 862 O O . ASP A 1 190 ? 11.497 -0.178 60.722 1.00 23.10 190 ASP A O 1
ATOM 867 N N . GLN A 1 191 ? 13.160 0.546 59.412 1.00 17.95 191 GLN A N 1
ATOM 868 C CA . GLN A 1 191 ? 13.408 1.742 60.206 1.00 14.68 191 GLN A CA 1
ATOM 869 C C . GLN A 1 191 ? 13.544 2.981 59.349 1.00 12.67 191 GLN A C 1
ATOM 870 O O . GLN A 1 191 ? 14.370 2.997 58.443 1.00 11.41 191 GLN A O 1
ATOM 876 N N . ILE A 1 192 ? 12.733 4.003 59.632 1.00 8.45 192 ILE A N 1
ATOM 877 C CA . ILE A 1 192 ? 12.795 5.260 58.896 1.00 6.09 192 ILE A CA 1
ATOM 878 C C . ILE A 1 192 ? 13.480 6.266 59.788 1.00 5.58 192 ILE A C 1
ATOM 879 O O . ILE A 1 192 ? 12.997 6.529 60.856 1.00 6.72 192 ILE A O 1
ATOM 884 N N . VAL A 1 193 ? 14.612 6.809 59.359 1.00 5.63 193 VAL A N 1
ATOM 885 C CA . VAL A 1 193 ? 15.347 7.789 60.150 1.00 5.14 193 VAL A CA 1
ATOM 886 C C . VAL A 1 193 ? 15.139 9.158 59.534 1.00 7.40 193 VAL A C 1
ATOM 887 O O . VAL A 1 193 ? 15.034 9.288 58.331 1.00 9.99 193 VAL A O 1
ATOM 891 N N . LEU A 1 194 ? 15.056 10.174 60.375 1.00 7.89 194 LEU A N 1
ATOM 892 C CA . LEU A 1 194 ? 14.855 11.546 59.927 1.00 9.55 194 LEU A CA 1
ATOM 893 C C . LEU A 1 194 ? 15.872 12.401 60.667 1.00 12.64 194 LEU A C 1
ATOM 894 O O . LEU A 1 194 ? 15.878 12.451 61.886 1.00 17.12 194 LEU A O 1
ATOM 899 N N . GLY A 1 195 ? 16.747 13.066 59.928 1.00 14.20 195 GLY A N 1
ATOM 900 C CA . GLY A 1 195 ? 17.773 13.884 60.560 1.00 14.39 195 GLY A CA 1
ATOM 901 C C . GLY A 1 195 ? 19.115 13.166 60.568 1.00 18.63 195 GLY A C 1
ATOM 902 O O . GLY A 1 195 ? 19.175 11.989 60.289 1.00 19.99 195 GLY A O 1
ATOM 903 N N . PRO A 1 196 ? 20.211 13.819 60.949 1.00 18.75 196 PRO A N 1
ATOM 904 C CA . PRO A 1 196 ? 20.300 15.224 61.343 1.00 21.22 196 PRO A CA 1
ATOM 905 C C . PRO A 1 196 ? 19.846 16.191 60.265 1.00 24.37 196 PRO A C 1
ATOM 906 O O . PRO A 1 196 ? 19.457 15.769 59.159 1.00 23.97 196 PRO A O 1
ATOM 910 N N . GLY A 1 197 ? 19.893 17.485 60.593 1.00 26.13 197 GLY A N 1
ATOM 911 C CA . GLY A 1 197 ? 19.498 18.514 59.648 1.00 28.95 197 GLY A CA 1
ATOM 912 C C . GLY A 1 197 ? 18.424 19.429 60.197 1.00 30.84 197 GLY A C 1
ATOM 913 O O . GLY A 1 197 ? 17.780 19.094 61.190 1.00 32.22 197 GLY A O 1
ATOM 914 N N . SER A 1 198 ? 18.234 20.585 59.568 1.00 32.57 198 SER A N 1
ATOM 915 C CA . SER A 1 198 ? 17.225 21.525 60.034 1.00 32.62 198 SER A CA 1
ATOM 916 C C . SER A 1 198 ? 15.832 20.958 59.865 1.00 31.70 198 SER A C 1
ATOM 917 O O . SER A 1 198 ? 15.582 20.194 58.919 1.00 31.23 198 SER A O 1
ATOM 920 N N . LEU A 1 199 ? 14.933 21.332 60.779 1.00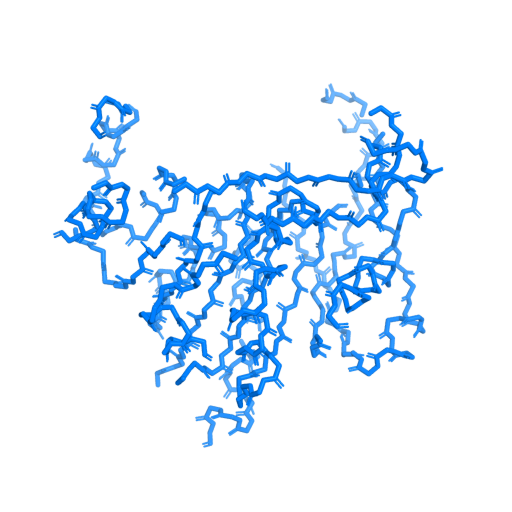 28.30 199 LEU A N 1
ATOM 921 C CA . LEU A 1 199 ? 13.552 20.860 60.728 1.00 24.70 199 LEU A CA 1
ATOM 922 C C . LEU A 1 199 ? 12.786 21.392 59.506 1.00 24.61 199 LEU A C 1
ATOM 923 O O . LEU A 1 199 ? 12.226 20.628 58.707 1.00 23.18 199 LEU A O 1
ATOM 928 N N . PHE A 1 200 ? 12.794 22.706 59.348 1.00 23.94 200 PHE A N 1
ATOM 929 C CA . PHE A 1 200 ? 12.076 23.337 58.257 1.00 24.64 200 PHE A CA 1
ATOM 930 C C . PHE A 1 200 ? 12.746 23.310 56.890 1.00 25.32 200 PHE A C 1
ATOM 931 O O . PHE A 1 200 ? 12.052 23.238 55.867 1.00 25.20 200 PHE A O 1
ATOM 939 N N . THR A 1 201 ? 14.079 23.384 56.869 1.00 26.74 201 THR A N 1
ATOM 940 C CA . THR A 1 201 ? 14.832 23.421 55.611 1.00 29.10 201 THR A CA 1
ATOM 941 C C . THR A 1 201 ? 15.223 22.076 55.007 1.00 28.98 201 THR A C 1
ATOM 942 O O . THR A 1 201 ? 15.217 21.933 53.784 1.00 30.17 201 THR A O 1
ATOM 946 N N . SER A 1 202 ? 15.560 21.105 55.858 1.00 30.48 202 SER A N 1
ATOM 947 C CA . SER A 1 202 ? 15.978 19.778 55.411 1.00 28.54 202 SER A CA 1
ATOM 948 C C . SER A 1 202 ? 14.972 18.644 55.553 1.00 27.26 202 SER A C 1
ATOM 949 O O . SER A 1 202 ? 14.530 18.083 54.554 1.00 26.39 202 SER A O 1
ATOM 952 N N . ILE A 1 203 ? 14.619 18.310 56.790 1.00 23.43 203 ILE A N 1
ATOM 953 C CA . ILE A 1 203 ? 13.676 17.229 57.075 1.00 19.44 203 ILE A CA 1
ATOM 954 C C . ILE A 1 203 ? 12.243 17.428 56.549 1.00 21.02 203 ILE A C 1
ATOM 955 O O . ILE A 1 203 ? 11.704 16.556 55.865 1.00 20.70 203 ILE A O 1
ATOM 960 N N . LEU A 1 204 ? 11.629 18.568 56.855 1.00 20.21 204 L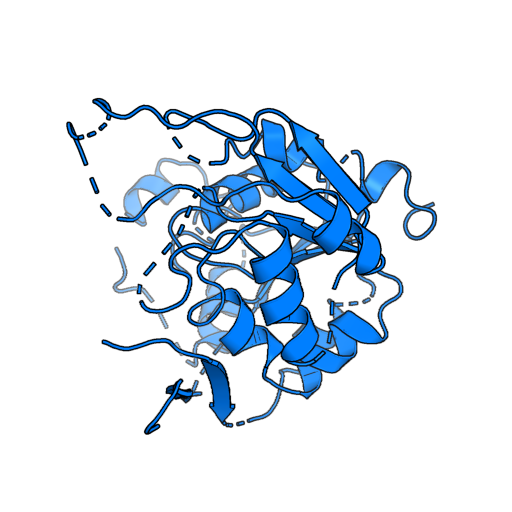EU A N 1
ATOM 961 C CA . LEU A 1 204 ? 10.259 18.841 56.407 1.00 19.54 204 LEU A CA 1
ATOM 962 C C . LEU A 1 204 ? 10.024 18.911 54.883 1.00 21.28 204 LEU A C 1
ATOM 963 O O . LEU A 1 204 ? 9.158 18.196 54.346 1.00 20.93 204 LEU A O 1
ATOM 968 N N . PRO A 1 205 ? 10.795 19.750 54.163 1.00 22.24 205 PRO A N 1
ATOM 969 C CA . PRO A 1 205 ? 10.596 19.847 52.714 1.00 24.29 205 PRO A CA 1
ATOM 970 C C . PRO A 1 205 ? 10.527 18.506 51.992 1.00 27.00 205 PRO A C 1
ATOM 971 O O . PRO A 1 205 ? 10.159 18.453 50.828 1.00 29.09 205 PRO A O 1
ATOM 975 N N . ASN A 1 206 ? 10.881 17.427 52.682 1.00 29.86 206 ASN A N 1
ATOM 976 C CA . ASN A 1 206 ? 10.836 16.094 52.096 1.00 31.72 206 ASN A CA 1
ATOM 977 C C . ASN A 1 206 ? 9.647 15.327 52.623 1.00 31.24 206 ASN A C 1
ATOM 978 O O . ASN A 1 206 ? 9.114 14.473 51.918 1.00 31.57 206 ASN A O 1
ATOM 983 N N . LEU A 1 207 ? 9.242 15.621 53.861 1.00 28.76 207 LEU A N 1
ATOM 984 C CA . LEU A 1 207 ? 8.084 14.959 54.467 1.00 24.97 207 LEU A CA 1
ATOM 985 C C . LEU A 1 207 ? 6.808 15.684 54.071 1.00 24.44 207 LEU A C 1
ATOM 986 O O . LEU A 1 207 ? 5.854 15.081 53.577 1.00 23.18 207 LEU A O 1
ATOM 991 N N . THR A 1 208 ? 6.805 16.991 54.297 1.00 24.04 208 THR A N 1
ATOM 992 C CA . THR A 1 208 ? 5.668 17.840 53.968 1.00 25.72 208 THR A CA 1
ATOM 993 C C . THR A 1 208 ? 4.918 17.404 52.703 1.00 23.74 208 THR A C 1
ATOM 994 O O . THR A 1 208 ? 3.699 17.553 52.616 1.00 23.91 208 THR A O 1
ATOM 998 N N . ILE A 1 209 ? 5.650 16.863 51.734 1.00 22.67 209 ILE A N 1
ATOM 999 C CA . ILE A 1 209 ? 5.069 16.402 50.486 1.00 22.86 209 ILE A CA 1
ATOM 1000 C C . ILE A 1 209 ? 4.152 15.204 50.742 1.00 22.77 209 ILE A C 1
ATOM 1001 O O . ILE A 1 209 ? 4.556 14.040 50.639 1.00 24.21 209 ILE A O 1
ATOM 1006 N N . GLY A 1 210 ? 2.903 15.530 51.060 1.00 25.68 210 GLY A N 1
ATOM 1007 C CA . GLY A 1 210 ? 1.857 14.558 51.350 1.00 28.56 210 GLY A CA 1
ATOM 1008 C C . GLY A 1 210 ? 1.962 13.080 51.006 1.00 30.20 210 GLY A C 1
ATOM 1009 O O . GLY A 1 210 ? 1.622 12.235 51.825 1.00 29.42 210 GLY A O 1
ATOM 1010 N N . ASN A 1 211 ? 2.416 12.754 49.808 1.00 33.59 211 ASN A N 1
ATOM 1011 C CA . ASN A 1 211 ? 2.519 11.361 49.404 1.00 40.34 211 ASN A CA 1
ATOM 1012 C C . ASN A 1 211 ? 3.607 10.587 50.137 1.00 37.41 211 ASN A C 1
ATOM 1013 O O . ASN A 1 211 ? 3.493 9.382 50.378 1.00 38.95 211 ASN A O 1
ATOM 1018 N N . ILE A 1 212 ? 4.676 11.282 50.482 1.00 34.75 212 ILE A N 1
ATOM 1019 C CA . ILE A 1 212 ? 5.778 10.647 51.173 1.00 31.83 212 ILE A CA 1
ATOM 1020 C C . ILE A 1 212 ? 5.510 10.724 52.673 1.00 30.07 212 ILE A C 1
ATOM 1021 O O . ILE A 1 212 ? 6.008 9.913 53.455 1.00 29.77 212 ILE A O 1
ATOM 1026 N N . GLY A 1 213 ? 4.714 11.718 53.062 1.00 31.01 213 GLY A N 1
ATOM 1027 C CA . GLY A 1 213 ? 4.364 11.915 54.461 1.00 31.96 213 GLY A CA 1
ATOM 1028 C C . GLY A 1 213 ? 3.360 10.895 54.992 1.00 33.80 213 GLY A C 1
ATOM 1029 O O . GLY A 1 213 ? 3.203 10.734 56.208 1.00 35.46 213 GLY A O 1
ATOM 1030 N N . ARG A 1 214 ? 2.665 10.215 54.084 1.00 33.41 214 ARG A N 1
ATOM 1031 C CA . ARG A 1 214 ? 1.691 9.212 54.484 1.00 34.52 214 ARG A CA 1
ATOM 1032 C C . ARG A 1 214 ? 2.362 7.875 54.581 1.00 32.38 214 ARG A C 1
ATOM 1033 O O . ARG A 1 214 ? 1.865 6.979 55.254 1.00 33.11 214 ARG A O 1
ATOM 1041 N N . ALA A 1 215 ? 3.510 7.754 53.928 1.00 29.31 215 ALA A N 1
ATOM 1042 C CA . ALA A 1 215 ? 4.265 6.513 53.963 1.00 26.82 215 ALA A CA 1
ATOM 1043 C C . ALA A 1 215 ? 4.934 6.366 55.339 1.00 24.93 215 ALA A C 1
ATOM 1044 O O . ALA A 1 215 ? 4.966 5.262 55.924 1.00 22.87 215 ALA A O 1
ATOM 1046 N N . VAL A 1 216 ? 5.459 7.487 55.842 1.00 26.47 216 VAL A N 1
ATOM 1047 C CA . VAL A 1 216 ? 6.102 7.525 57.150 1.00 28.79 216 VAL A CA 1
ATOM 1048 C C . VAL A 1 216 ? 5.067 7.102 58.190 1.00 30.88 216 VAL A C 1
ATOM 1049 O O . VAL A 1 216 ? 5.405 6.431 59.169 1.00 31.08 216 VAL A O 1
ATOM 1053 N N . CYS A 1 217 ? 3.803 7.461 57.946 1.00 31.87 217 CYS A N 1
ATOM 1054 C CA . CYS A 1 217 ? 2.694 7.172 58.863 1.00 35.28 217 CYS A CA 1
ATOM 1055 C C . CYS A 1 217 ? 1.836 5.899 58.660 1.00 38.88 217 CYS A C 1
ATOM 1056 O O . CYS A 1 217 ? 0.978 5.582 59.498 1.00 40.45 217 CYS A O 1
ATOM 1059 N N . GLU A 1 218 ? 2.002 5.191 57.547 1.00 41.52 218 GLU A N 1
ATOM 1060 C CA . GLU A 1 218 ? 1.230 3.954 57.355 1.00 43.63 218 GLU A CA 1
ATOM 1061 C C . GLU A 1 218 ? 2.207 2.795 57.474 1.00 42.37 218 GLU A C 1
ATOM 1062 O O . GLU A 1 218 ? 1.820 1.613 57.457 1.00 43.51 218 GLU A O 1
ATOM 1068 N N . SER A 1 219 ? 3.475 3.160 57.612 1.00 40.66 219 SER A N 1
ATOM 1069 C CA . SER A 1 219 ? 4.538 2.199 57.669 1.00 36.58 219 SER A CA 1
ATOM 1070 C C . SER A 1 219 ? 4.653 1.326 58.885 1.00 36.20 219 SER A C 1
ATOM 1071 O O . SER A 1 219 ? 4.382 1.759 60.022 1.00 35.75 219 SER A O 1
ATOM 1074 N N . ASP A 1 220 ? 5.071 0.090 58.612 1.00 33.84 220 ASP A N 1
ATOM 1075 C CA . ASP A 1 220 ? 5.318 -0.872 59.665 1.00 32.63 220 ASP A CA 1
ATOM 1076 C C . ASP A 1 220 ? 6.754 -0.684 60.158 1.00 27.91 220 ASP A C 1
ATOM 1077 O O . ASP A 1 220 ? 7.252 -1.439 60.995 1.00 27.13 220 ASP A O 1
ATOM 1082 N N . ALA A 1 221 ? 7.401 0.342 59.620 1.00 22.89 221 ALA A N 1
ATOM 1083 C CA . ALA A 1 221 ? 8.742 0.672 60.020 1.00 18.52 221 ALA A CA 1
ATOM 1084 C C . ALA A 1 221 ? 8.576 1.620 61.183 1.00 15.73 221 ALA A C 1
ATOM 1085 O O . ALA A 1 221 ? 7.593 2.357 61.267 1.00 15.75 221 ALA A O 1
ATOM 1087 N N . GLU A 1 222 ? 9.517 1.548 62.109 1.00 15.85 222 GLU A N 1
ATOM 1088 C CA . GLU A 1 222 ? 9.552 2.374 63.305 1.00 16.64 222 GLU A CA 1
ATOM 1089 C C . GLU A 1 222 ? 10.219 3.721 62.920 1.00 14.92 222 GLU A C 1
ATOM 1090 O O . GLU A 1 222 ? 11.284 3.721 62.276 1.00 18.30 222 GLU A O 1
ATOM 1096 N N . VAL A 1 223 ? 9.619 4.863 63.271 1.00 10.93 223 VAL A N 1
ATOM 1097 C CA . VAL A 1 223 ? 10.234 6.137 62.924 1.00 9.19 223 VAL A CA 1
ATOM 1098 C C . VAL A 1 223 ? 11.120 6.550 64.101 1.00 10.88 223 VAL A C 1
ATOM 1099 O O . VAL A 1 223 ? 10.701 6.466 65.248 1.00 11.52 223 VAL A O 1
ATOM 1103 N N . VAL A 1 224 ? 12.343 6.985 63.802 1.00 9.82 224 VAL A N 1
ATOM 1104 C CA . VAL A 1 224 ? 13.329 7.400 64.803 1.00 7.66 224 VAL A CA 1
ATOM 1105 C C . VAL A 1 224 ? 13.907 8.741 64.406 1.00 9.33 224 VAL A C 1
ATOM 1106 O O . VAL A 1 224 ? 14.269 8.955 63.266 1.00 9.65 224 VAL A O 1
ATOM 1110 N N . TYR A 1 225 ? 13.998 9.644 65.367 1.00 11.21 225 TYR A N 1
ATOM 1111 C CA . TYR A 1 225 ? 14.481 10.994 65.106 1.00 11.20 225 TYR A CA 1
ATOM 1112 C C . TYR A 1 225 ? 15.693 11.320 65.941 1.00 12.63 225 TYR A C 1
ATOM 1113 O O . TYR A 1 225 ? 15.666 11.231 67.166 1.00 14.79 225 TYR A O 1
ATOM 1122 N N . ILE A 1 226 ? 16.766 11.695 65.260 1.00 12.03 226 ILE A N 1
ATOM 1123 C CA . ILE A 1 226 ? 18.016 12.083 65.921 1.00 11.45 226 ILE A CA 1
ATOM 1124 C C . ILE A 1 226 ? 17.936 13.602 66.140 1.00 11.99 226 ILE A C 1
ATOM 1125 O O . ILE A 1 226 ? 18.179 14.388 65.239 1.00 12.36 226 ILE A O 1
ATOM 1130 N N . CYS A 1 227 ? 17.592 14.018 67.343 1.00 13.73 227 CYS A N 1
ATOM 1131 C CA . CYS A 1 227 ? 17.443 15.433 67.598 1.00 16.99 227 CYS A CA 1
ATOM 1132 C C . CYS A 1 227 ? 18.730 16.177 67.425 1.00 17.07 227 CYS A C 1
ATOM 1133 O O . CYS A 1 227 ? 19.788 15.675 67.785 1.00 19.49 227 CYS A O 1
ATOM 1136 N N . ASN A 1 228 ? 18.622 17.387 66.888 1.00 19.53 228 ASN A N 1
ATOM 1137 C CA . ASN A 1 228 ? 19.776 18.252 66.663 1.00 22.50 228 ASN A CA 1
ATOM 1138 C C . ASN A 1 228 ? 20.485 18.574 67.969 1.00 21.81 228 ASN A C 1
ATOM 1139 O O . ASN A 1 228 ? 19.861 18.560 69.035 1.00 21.75 228 ASN A O 1
ATOM 1144 N N . ILE A 1 229 ? 21.783 18.861 67.872 1.00 19.77 229 ILE A N 1
ATOM 1145 C CA . ILE A 1 229 ? 22.607 19.188 69.026 1.00 17.94 229 ILE A CA 1
ATOM 1146 C C . ILE A 1 229 ? 22.386 20.645 69.391 1.00 19.38 229 ILE A C 1
ATOM 1147 O O . ILE A 1 229 ? 22.486 21.016 70.551 1.00 20.51 229 ILE A O 1
ATOM 1160 N N . THR A 1 231 ? 20.316 24.727 68.247 1.00 20.76 231 THR A N 1
ATOM 1161 C CA . THR A 1 231 ? 19.088 25.390 67.814 1.00 17.93 231 THR A CA 1
ATOM 1162 C C . THR A 1 231 ? 19.340 26.365 66.676 1.00 17.78 231 THR A C 1
ATOM 1163 O O . THR A 1 231 ? 18.568 26.433 65.723 1.00 14.86 231 THR A O 1
ATOM 1167 N N . GLY A 1 234 ? 16.524 31.434 63.746 1.00 20.04 234 GLY A N 1
ATOM 1168 C CA . GLY A 1 234 ? 15.171 31.966 63.839 1.00 24.84 234 GLY A CA 1
ATOM 1169 C C . GLY A 1 234 ? 14.088 30.888 63.910 1.00 26.86 234 GLY A C 1
ATOM 1170 O O . GLY A 1 234 ? 13.084 31.012 64.654 1.00 26.55 234 GLY A O 1
ATOM 1171 N N . GLU A 1 235 ? 14.298 29.822 63.133 1.00 30.01 235 GLU A N 1
ATOM 1172 C CA . GLU A 1 235 ? 13.378 28.673 63.059 1.00 33.05 235 GLU A CA 1
ATOM 1173 C C . GLU A 1 235 ? 13.067 27.939 64.381 1.00 31.60 235 GLU A C 1
ATOM 1174 O O . GLU A 1 235 ? 11.929 27.789 64.789 1.00 32.58 235 GLU A O 1
ATOM 1180 N N . THR A 1 236 ? 14.122 27.493 65.044 1.00 31.84 236 THR A N 1
ATOM 1181 C CA . THR A 1 236 ? 14.068 26.686 66.262 1.00 30.45 236 THR A CA 1
ATOM 1182 C C . THR A 1 236 ? 14.556 27.310 67.598 1.00 28.66 236 THR A C 1
ATOM 1183 O O . THR A 1 236 ? 14.773 26.598 68.563 1.00 27.59 236 THR A O 1
ATOM 1187 N N . ASP A 1 237 ? 14.701 28.624 67.686 1.00 27.45 237 ASP A N 1
ATOM 1188 C CA . ASP A 1 237 ? 15.223 29.237 68.905 1.00 27.49 237 ASP A CA 1
ATOM 1189 C C . ASP A 1 237 ? 14.530 28.945 70.216 1.00 25.23 237 ASP A C 1
ATOM 1190 O O . ASP A 1 237 ? 13.359 29.239 70.382 1.00 26.16 237 ASP A O 1
ATOM 1195 N N . ASN A 1 238 ? 15.304 28.393 71.147 1.00 24.39 238 ASN A N 1
ATOM 1196 C CA . ASN A 1 238 ? 14.865 28.041 72.495 1.00 23.86 238 ASN A CA 1
ATOM 1197 C C . ASN A 1 238 ? 14.085 26.740 72.596 1.00 21.80 238 ASN A C 1
ATOM 1198 O O . ASN A 1 238 ? 13.489 26.424 73.624 1.00 22.47 238 ASN A O 1
ATOM 1203 N N . PHE A 1 239 ? 14.119 25.970 71.520 1.00 20.86 239 PHE A N 1
ATOM 1204 C CA . PHE A 1 239 ? 13.440 24.679 71.484 1.00 18.50 239 PHE A CA 1
ATOM 1205 C C . PHE A 1 239 ? 14.070 23.648 72.416 1.00 19.70 239 PHE A C 1
ATOM 1206 O O . PHE A 1 239 ? 15.049 23.928 73.133 1.00 19.54 239 PHE A O 1
ATOM 1214 N N . SER A 1 240 ? 13.485 22.453 72.383 1.00 19.89 240 SER A N 1
ATOM 1215 C CA . SER A 1 240 ? 13.933 21.330 73.184 1.00 19.78 240 SER A CA 1
ATOM 1216 C C . SER A 1 240 ? 13.652 20.099 72.363 1.00 18.73 240 SER A C 1
ATOM 1217 O O . SER A 1 240 ? 12.982 20.196 71.339 1.00 19.36 240 SER A O 1
ATOM 1220 N N . ASP A 1 241 ? 14.178 18.954 72.782 1.00 15.54 241 ASP A N 1
ATOM 1221 C CA . ASP A 1 241 ? 13.922 17.732 72.043 1.00 14.86 241 ASP A CA 1
ATOM 1222 C C . ASP A 1 241 ? 12.432 17.675 71.785 1.00 13.40 241 ASP A C 1
ATOM 1223 O O . ASP A 1 241 ? 12.003 17.485 70.661 1.00 15.04 241 ASP A O 1
ATOM 1228 N N . ALA A 1 242 ? 11.651 17.883 72.839 1.00 14.72 242 ALA A N 1
ATOM 1229 C CA . ALA A 1 242 ? 10.192 17.865 72.748 1.00 14.29 242 ALA A CA 1
ATOM 1230 C C . ALA A 1 242 ? 9.676 18.771 71.639 1.00 14.38 242 ALA A C 1
ATOM 1231 O O . ALA A 1 242 ? 9.039 18.316 70.686 1.00 15.12 242 ALA A O 1
ATOM 1233 N N . ASP A 1 243 ? 9.969 20.057 71.760 1.00 14.63 243 ASP A N 1
ATOM 1234 C CA . ASP A 1 243 ? 9.529 21.017 70.763 1.00 16.73 243 ASP A CA 1
ATOM 1235 C C . ASP A 1 243 ? 9.795 20.537 69.339 1.00 15.37 243 ASP A C 1
ATOM 1236 O O . ASP A 1 243 ? 8.929 20.650 68.481 1.00 14.91 243 ASP A O 1
ATOM 1241 N N . HIS A 1 244 ? 10.988 20.002 69.094 1.00 15.03 244 HIS A N 1
ATOM 1242 C CA . HIS A 1 244 ? 11.348 19.536 67.766 1.00 13.70 244 HIS A CA 1
ATOM 1243 C C . HIS A 1 244 ? 10.364 18.487 67.313 1.00 10.61 244 HIS A C 1
ATOM 1244 O O . HIS A 1 244 ? 9.712 18.646 66.301 1.00 11.15 244 HIS A O 1
ATOM 1251 N N . VAL A 1 245 ? 10.261 17.407 68.070 1.00 8.70 245 VAL A N 1
ATOM 1252 C CA . VAL A 1 245 ? 9.339 16.337 67.733 1.00 12.31 245 VAL A CA 1
ATOM 1253 C C . VAL A 1 245 ? 7.973 16.951 67.479 1.00 12.76 245 VAL A C 1
ATOM 1254 O O . VAL A 1 245 ? 7.354 16.709 66.454 1.00 13.80 245 VAL A O 1
ATOM 1258 N N . ARG A 1 246 ? 7.517 17.752 68.435 1.00 14.45 246 ARG A N 1
ATOM 1259 C CA . ARG A 1 246 ? 6.226 18.442 68.360 1.00 15.79 246 ARG A CA 1
ATOM 1260 C C . ARG A 1 246 ? 6.049 19.183 67.028 1.00 16.24 246 ARG A C 1
ATOM 1261 O O . ARG A 1 246 ? 5.031 19.043 66.359 1.00 15.22 246 ARG A O 1
ATOM 1269 N N . VAL A 1 247 ? 7.055 19.966 66.647 1.00 18.28 247 VAL A N 1
ATOM 1270 C CA . VAL A 1 247 ? 7.035 20.701 65.380 1.00 15.12 247 VAL A CA 1
ATOM 1271 C C . VAL A 1 247 ? 6.885 19.739 64.207 1.00 18.79 247 VAL A C 1
ATOM 1272 O O . VAL A 1 247 ? 6.193 20.022 63.249 1.00 17.68 247 VAL A O 1
ATOM 1276 N N . LEU A 1 248 ? 7.554 18.602 64.278 1.00 17.63 248 LEU A N 1
ATOM 1277 C CA . LEU A 1 248 ? 7.436 17.621 63.219 1.00 20.76 248 LEU A CA 1
ATOM 1278 C C . LEU A 1 248 ? 6.010 17.103 63.184 1.00 21.14 248 LEU A C 1
ATOM 1279 O O . LEU A 1 248 ? 5.275 17.409 62.264 1.00 23.57 248 LEU A O 1
ATOM 1284 N N . ASN A 1 249 ? 5.623 16.318 64.186 1.00 21.02 249 ASN A N 1
ATOM 1285 C CA . ASN A 1 249 ? 4.285 15.749 64.229 1.00 19.46 249 ASN A CA 1
ATOM 1286 C C . ASN A 1 249 ? 3.251 16.754 63.747 1.00 20.08 249 ASN A C 1
ATOM 1287 O O . ASN A 1 249 ? 2.484 16.453 62.846 1.00 21.02 249 ASN A O 1
ATOM 1292 N N . ARG A 1 250 ? 3.230 17.946 64.340 1.00 19.34 250 ARG A N 1
ATOM 1293 C CA . ARG A 1 250 ? 2.280 18.984 63.941 1.00 18.24 250 ARG A CA 1
ATOM 1294 C C . ARG A 1 250 ? 2.209 19.089 62.434 1.00 18.29 250 ARG A C 1
ATOM 1295 O O . ARG A 1 250 ? 1.156 19.350 61.895 1.00 20.83 250 ARG A O 1
ATOM 1303 N N . HIS A 1 251 ? 3.337 18.898 61.757 1.00 18.23 251 HIS A N 1
ATOM 1304 C CA . HIS A 1 251 ? 3.377 18.966 60.294 1.00 16.36 251 HIS A CA 1
ATOM 1305 C C . HIS A 1 251 ? 2.663 17.796 59.606 1.00 16.25 251 HIS A C 1
ATOM 1306 O O . HIS A 1 251 ? 2.447 17.822 58.404 1.00 17.00 251 HIS A O 1
ATOM 1313 N N . LEU A 1 252 ? 2.290 16.777 60.369 1.00 13.65 252 LEU A N 1
ATOM 1314 C CA . LEU A 1 252 ? 1.593 15.626 59.816 1.00 11.96 252 LEU A CA 1
ATOM 1315 C C . LEU A 1 252 ? 0.343 15.332 60.629 1.00 11.38 252 LEU A C 1
ATOM 1316 O O . LEU A 1 252 ? 0.110 15.933 61.674 1.00 9.59 252 LEU A O 1
ATOM 1321 N N . ILE A 1 257 ? 6.186 9.939 65.114 1.00 13.83 257 ILE A N 1
ATOM 1322 C CA . ILE A 1 257 ? 7.576 9.672 65.487 1.00 14.78 257 ILE A CA 1
ATOM 1323 C C . ILE A 1 257 ? 7.599 8.747 66.695 1.00 16.47 257 ILE A C 1
ATOM 1324 O O . ILE A 1 257 ? 6.932 9.005 67.700 1.00 17.46 257 ILE A O 1
ATOM 1329 N N . ASN A 1 258 ? 8.368 7.669 66.585 1.00 15.17 258 ASN A N 1
ATOM 1330 C CA . ASN A 1 258 ? 8.437 6.660 67.632 1.00 14.08 258 ASN A CA 1
ATOM 1331 C C . ASN A 1 258 ? 9.487 6.782 68.729 1.00 14.79 258 ASN A C 1
ATOM 1332 O O . ASN A 1 258 ? 9.181 6.632 69.914 1.00 16.16 258 ASN A O 1
ATOM 1337 N N . THR A 1 259 ? 10.722 7.045 68.329 1.00 14.94 259 THR A N 1
ATOM 1338 C CA . THR A 1 259 ? 11.843 7.134 69.254 1.00 12.59 259 THR A CA 1
ATOM 1339 C C . THR A 1 259 ? 12.685 8.390 68.955 1.00 11.98 259 THR A C 1
ATOM 1340 O O . THR A 1 259 ? 12.732 8.859 67.820 1.00 11.66 259 THR A O 1
ATOM 1344 N N . VAL A 1 260 ? 13.353 8.935 69.967 1.00 10.19 260 VAL A N 1
ATOM 1345 C CA . VAL A 1 260 ? 14.223 10.088 69.753 1.00 8.71 260 VAL A CA 1
ATOM 1346 C C . VAL A 1 260 ? 15.626 9.867 70.316 1.00 10.02 260 VAL A C 1
ATOM 1347 O O . VAL A 1 260 ? 15.808 9.311 71.393 1.00 10.42 260 VAL A O 1
ATOM 1351 N N . LEU A 1 261 ? 16.628 10.287 69.566 1.00 9.18 261 LEU A N 1
ATOM 1352 C CA . LEU A 1 261 ? 17.987 10.143 70.024 1.00 8.17 261 LEU A CA 1
ATOM 1353 C C . LEU A 1 261 ? 18.433 11.491 70.537 1.00 8.73 261 LEU A C 1
ATOM 1354 O O . LEU A 1 261 ? 18.826 12.351 69.760 1.00 10.53 261 LEU A O 1
ATOM 1359 N N . VAL A 1 262 ? 18.363 11.660 71.856 1.00 7.65 262 VAL A N 1
ATOM 1360 C CA . VAL A 1 262 ? 18.745 12.908 72.510 1.00 7.58 262 VAL A CA 1
ATOM 1361 C C . VAL A 1 262 ? 20.170 12.922 73.041 1.00 7.88 262 VAL A C 1
ATOM 1362 O O . VAL A 1 262 ? 20.587 12.042 73.784 1.00 6.71 262 VAL A O 1
ATOM 1366 N N . ASN A 1 263 ? 20.908 13.947 72.634 1.00 10.62 263 ASN A N 1
ATOM 1367 C CA . ASN A 1 263 ? 22.297 14.142 73.034 1.00 12.30 263 ASN A CA 1
ATOM 1368 C C . ASN A 1 263 ? 22.335 14.849 74.380 1.00 13.54 263 ASN A C 1
ATOM 1369 O O . ASN A 1 263 ? 21.965 16.015 74.489 1.00 13.45 263 ASN A O 1
ATOM 1374 N N . THR A 1 264 ? 22.789 14.140 75.404 1.00 13.78 264 THR A N 1
ATOM 1375 C CA . THR A 1 264 ? 22.866 14.704 76.735 1.00 16.47 264 THR A CA 1
ATOM 1376 C C . THR A 1 264 ? 24.208 15.397 76.978 1.00 17.82 264 THR A C 1
ATOM 1377 O O . THR A 1 264 ? 24.344 16.143 77.947 1.00 19.81 264 THR A O 1
ATOM 1381 N N . GLU A 1 265 ? 25.185 15.174 76.096 1.00 22.23 265 GLU A N 1
ATOM 1382 C CA . GLU A 1 265 ? 26.521 15.768 76.263 1.00 25.43 265 GLU A CA 1
ATOM 1383 C C . GLU A 1 265 ? 26.473 17.270 76.102 1.00 25.51 265 GLU A C 1
ATOM 1384 O O . GLU A 1 265 ? 25.876 17.769 75.152 1.00 26.03 265 GLU A O 1
ATOM 1390 N N . LYS A 1 266 ? 27.121 17.976 77.024 1.00 23.93 266 LYS A N 1
ATOM 1391 C CA . LYS A 1 266 ? 27.101 19.434 77.050 1.00 25.88 266 LYS A CA 1
ATOM 1392 C C . LYS A 1 266 ? 28.097 20.122 76.136 1.00 26.66 266 LYS A C 1
ATOM 1393 O O . LYS A 1 266 ? 29.294 19.936 76.283 1.00 29.28 266 LYS A O 1
ATOM 1399 N N . VAL A 1 267 ? 27.622 20.908 75.177 1.00 26.71 267 VAL A N 1
ATOM 1400 C CA . VAL A 1 267 ? 28.564 21.610 74.319 1.00 24.23 267 VAL A CA 1
ATOM 1401 C C . VAL A 1 267 ? 28.918 22.813 75.207 1.00 26.28 267 VAL A C 1
ATOM 1402 O O . VAL A 1 267 ? 28.010 23.522 75.690 1.00 23.48 267 VAL A O 1
ATOM 1406 N N . PRO A 1 268 ? 30.226 23.050 75.439 1.00 26.88 268 PRO A N 1
ATOM 1407 C CA . PRO A 1 268 ? 30.843 24.104 76.253 1.00 23.40 268 PRO A CA 1
ATOM 1408 C C . PRO A 1 268 ? 30.907 25.551 75.807 1.00 25.79 268 PRO A C 1
ATOM 1409 O O . PRO A 1 268 ? 31.271 25.841 74.669 1.00 25.46 268 PRO A O 1
ATOM 1413 N N . GLU A 1 269 ? 30.597 26.451 76.744 1.00 26.43 269 GLU A N 1
ATOM 1414 C CA . GLU A 1 269 ? 30.644 27.896 76.506 1.00 29.58 269 GLU A CA 1
ATOM 1415 C C . GLU A 1 269 ? 31.868 28.332 75.673 1.00 25.95 269 GLU A C 1
ATOM 1416 O O . GLU A 1 269 ? 31.791 28.495 74.444 1.00 27.22 269 GLU A O 1
ATOM 1422 N N . ASP A 1 270 ? 32.998 28.498 76.349 1.00 24.55 270 ASP A N 1
ATOM 1423 C CA . ASP A 1 270 ? 34.231 28.912 75.700 1.00 21.67 270 ASP A CA 1
ATOM 1424 C C . ASP A 1 270 ? 34.519 28.254 74.346 1.00 19.76 270 ASP A C 1
ATOM 1425 O O . ASP A 1 270 ? 35.296 28.787 73.537 1.00 17.59 270 ASP A O 1
ATOM 1430 N N . TYR A 1 271 ? 33.877 27.119 74.086 1.00 17.46 271 TYR A N 1
ATOM 1431 C CA . TYR A 1 271 ? 34.081 26.422 72.826 1.00 19.09 271 TYR A CA 1
ATOM 1432 C C . TYR A 1 271 ? 33.270 27.171 71.813 1.00 21.01 271 TYR A C 1
ATOM 1433 O O . TYR A 1 271 ? 33.818 27.658 70.829 1.00 23.51 271 TYR A O 1
ATOM 1450 N N . ASP A 1 273 ? 32.073 29.914 72.202 1.00 28.27 273 ASP A N 1
ATOM 1451 C CA . ASP A 1 273 ? 32.675 31.231 72.195 1.00 29.76 273 ASP A CA 1
ATOM 1452 C C . ASP A 1 273 ? 33.779 31.107 71.147 1.00 28.26 273 ASP A C 1
ATOM 1453 O O . ASP A 1 273 ? 33.657 31.674 70.069 1.00 28.47 273 ASP A O 1
ATOM 1458 N N . PHE A 1 274 ? 34.815 30.316 71.444 1.00 25.69 274 PHE A N 1
ATOM 1459 C CA . PHE A 1 274 ? 35.919 30.181 70.503 1.00 23.55 274 PHE A CA 1
ATOM 1460 C C . PHE A 1 274 ? 35.537 30.081 69.037 1.00 25.42 274 PHE A C 1
ATOM 1461 O O . PHE A 1 274 ? 36.046 30.831 68.213 1.00 25.92 274 PHE A O 1
ATOM 1469 N N . HIS A 1 275 ? 34.618 29.194 68.686 1.00 25.98 275 HIS A N 1
ATOM 1470 C CA . HIS A 1 275 ? 34.300 29.068 67.271 1.00 27.15 275 HIS A CA 1
ATOM 1471 C C . HIS A 1 275 ? 33.095 29.839 66.778 1.00 28.07 275 HIS A C 1
ATOM 1472 O O . HIS A 1 275 ? 33.208 30.839 66.069 1.00 26.80 275 HIS A O 1
ATOM 1479 N N . SER A 1 281 ? 22.249 31.544 68.810 1.00 20.79 281 SER A N 1
ATOM 1480 C CA . SER A 1 281 ? 22.561 30.111 68.846 1.00 21.70 281 SER A CA 1
ATOM 1481 C C . SER A 1 281 ? 22.595 29.569 70.258 1.00 21.25 281 SER A C 1
ATOM 1482 O O . SER A 1 281 ? 22.942 30.288 71.178 1.00 22.06 281 SER A O 1
ATOM 1485 N N . LYS A 1 282 ? 22.221 28.303 70.416 1.00 21.07 282 LYS A N 1
ATOM 1486 C CA . LYS A 1 282 ? 22.203 27.655 71.720 1.00 21.54 282 L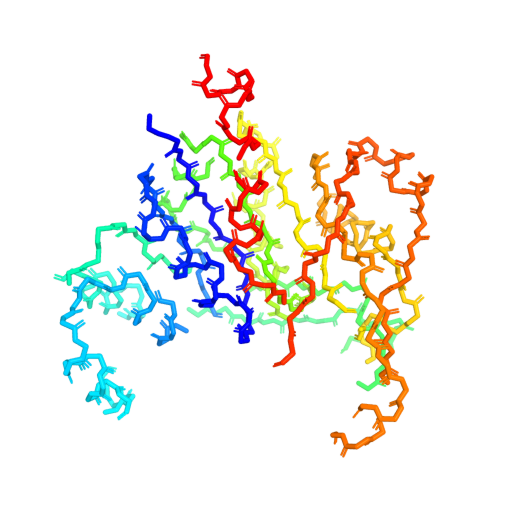YS A CA 1
ATOM 1487 C C . LYS A 1 282 ? 22.164 26.138 71.544 1.00 20.89 282 LYS A C 1
ATOM 1488 O O . LYS A 1 282 ? 22.370 25.620 70.449 1.00 21.86 282 LYS A O 1
ATOM 1494 N N . GLN A 1 283 ? 21.927 25.422 72.630 1.00 20.54 283 GLN A N 1
ATOM 1495 C CA . GLN A 1 283 ? 21.856 23.971 72.547 1.00 20.91 283 GLN A CA 1
ATOM 1496 C C . GLN A 1 283 ? 20.440 23.472 72.873 1.00 21.23 283 GLN A C 1
ATOM 1497 O O . GLN A 1 283 ? 19.816 23.926 73.840 1.00 19.81 283 GLN A O 1
ATOM 1503 N N . VAL A 1 284 ? 19.938 22.543 72.058 1.00 21.71 284 VAL A N 1
ATOM 1504 C CA . VAL A 1 284 ? 18.608 21.976 72.262 1.00 21.10 284 VAL A CA 1
ATOM 1505 C C . VAL A 1 284 ? 18.474 21.564 73.719 1.00 23.21 284 VAL A C 1
ATOM 1506 O O . VAL A 1 284 ? 19.355 20.898 74.278 1.00 23.16 284 VAL A O 1
ATOM 1510 N N . SER A 1 285 ? 17.391 21.999 74.347 1.00 24.81 285 SER A N 1
ATOM 1511 C CA . SER A 1 285 ? 17.154 21.648 75.739 1.00 25.98 285 SER A CA 1
ATOM 1512 C C . SER A 1 285 ? 16.613 20.219 75.843 1.00 27.45 285 SER A C 1
ATOM 1513 O O . SER A 1 285 ? 16.339 19.577 74.817 1.00 29.72 285 SER A O 1
ATOM 1516 N N . HIS A 1 286 ? 16.469 19.721 77.073 1.00 27.03 286 HIS A N 1
ATOM 1517 C CA . HIS A 1 286 ? 15.963 18.368 77.270 1.00 23.90 286 HIS A CA 1
ATOM 1518 C C . HIS A 1 286 ? 14.764 18.301 78.193 1.00 23.34 286 HIS A C 1
ATOM 1519 O O . HIS A 1 286 ? 14.879 18.544 79.391 1.00 23.31 286 HIS A O 1
ATOM 1526 N N . ASP A 1 287 ? 13.609 17.989 77.614 1.00 21.24 287 ASP A N 1
ATOM 1527 C CA . ASP A 1 287 ? 12.370 17.869 78.369 1.00 19.21 287 ASP A CA 1
ATOM 1528 C C . ASP A 1 287 ? 11.836 16.470 78.151 1.00 17.59 287 ASP A C 1
ATOM 1529 O O . ASP A 1 287 ? 11.316 16.150 77.094 1.00 16.62 287 ASP A O 1
ATOM 1534 N N . PHE A 1 288 ? 11.968 15.640 79.171 1.00 16.47 288 PHE A N 1
ATOM 1535 C CA . PHE A 1 288 ? 11.538 14.259 79.095 1.00 17.21 288 PHE A CA 1
ATOM 1536 C C . PHE A 1 288 ? 10.034 14.100 78.856 1.00 18.39 288 PHE A C 1
ATOM 1537 O O . PHE A 1 288 ? 9.605 13.529 77.852 1.00 18.35 288 PHE A O 1
ATOM 1545 N N . ARG A 1 289 ? 9.244 14.615 79.790 1.00 21.90 289 ARG A N 1
ATOM 1546 C CA . ARG A 1 289 ? 7.796 14.520 79.723 1.00 23.72 289 ARG A CA 1
ATOM 1547 C C . ARG A 1 289 ? 7.185 14.912 78.369 1.00 22.96 289 ARG A C 1
ATOM 1548 O O . ARG A 1 289 ? 6.547 14.101 77.712 1.00 23.58 289 ARG A O 1
ATOM 1556 N N . GLY A 1 290 ? 7.378 16.156 77.950 1.00 21.17 290 GLY A N 1
ATOM 1557 C CA . GLY A 1 290 ? 6.800 16.598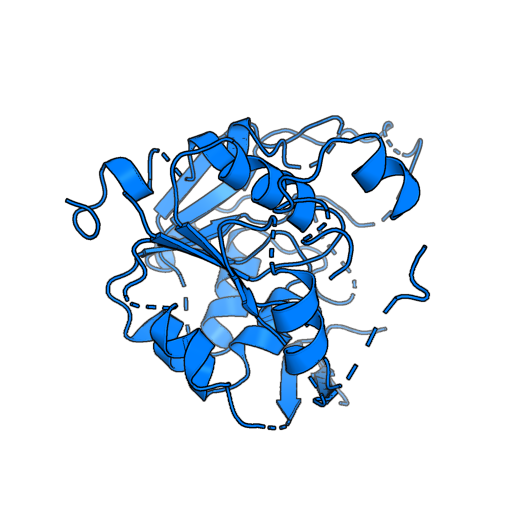 76.694 1.00 18.93 290 GLY A CA 1
ATOM 1558 C C . GLY A 1 290 ? 7.101 15.639 75.576 1.00 16.24 290 GLY A C 1
ATOM 1559 O O . GLY A 1 290 ? 6.304 15.478 74.680 1.00 15.10 290 GLY A O 1
ATOM 1560 N N . LEU A 1 291 ? 8.258 15.000 75.648 1.00 14.76 291 LEU A N 1
ATOM 1561 C CA . LEU A 1 291 ? 8.689 14.062 74.633 1.00 12.92 291 LEU A CA 1
ATOM 1562 C C . LEU A 1 291 ? 7.896 12.783 74.827 1.00 11.96 291 LEU A C 1
ATOM 1563 O O . LEU A 1 291 ? 7.421 12.206 73.870 1.00 13.36 291 LEU A O 1
ATOM 1568 N N . ARG A 1 292 ? 7.735 12.357 76.074 1.00 11.33 292 ARG A N 1
ATOM 1569 C CA . ARG A 1 292 ? 6.971 11.153 76.372 1.00 11.56 292 ARG A CA 1
ATOM 1570 C C . ARG A 1 292 ? 5.524 11.405 76.061 1.00 12.05 292 ARG A C 1
ATOM 1571 O O . ARG A 1 292 ? 4.955 10.722 75.240 1.00 12.64 292 ARG A O 1
ATOM 1579 N N . GLU A 1 293 ? 4.938 12.399 76.720 1.00 14.14 293 GLU A N 1
ATOM 1580 C CA . GLU A 1 293 ? 3.539 12.779 76.501 1.00 15.21 293 GLU A CA 1
ATOM 1581 C C . GLU A 1 293 ? 3.184 12.860 75.002 1.00 14.56 293 GLU A C 1
ATOM 1582 O O . GLU A 1 293 ? 2.076 13.262 74.647 1.00 14.46 293 GLU A O 1
ATOM 1588 N N . GLN A 1 294 ? 4.124 12.498 74.134 1.00 12.08 294 GLN A N 1
ATOM 1589 C CA . GLN A 1 294 ? 3.920 12.538 72.695 1.00 10.49 294 GLN A CA 1
ATOM 1590 C C . GLN A 1 294 ? 4.045 11.137 72.098 1.00 10.63 294 GLN A C 1
ATOM 1591 O O . GLN A 1 294 ? 4.314 10.977 70.923 1.00 10.51 294 GLN A O 1
ATOM 1597 N N . ASN A 1 295 ? 3.843 10.121 72.926 1.00 13.10 295 ASN A N 1
ATOM 1598 C CA . ASN A 1 295 ? 3.912 8.733 72.485 1.00 15.55 295 ASN A CA 1
ATOM 1599 C C . ASN A 1 295 ? 5.256 8.483 71.849 1.00 14.05 295 ASN A C 1
ATOM 1600 O O . ASN A 1 295 ? 5.374 7.762 70.874 1.00 15.69 295 ASN A O 1
ATOM 1605 N N . CYS A 1 296 ? 6.277 9.099 72.420 1.00 13.74 296 CYS A N 1
ATOM 1606 C CA . CYS A 1 296 ? 7.622 8.949 71.913 1.00 15.72 296 CYS A CA 1
ATOM 1607 C C . CYS A 1 296 ? 8.519 8.339 72.987 1.00 15.06 296 CYS A C 1
ATOM 1608 O O . CYS A 1 296 ? 8.356 8.624 74.178 1.00 15.51 296 CYS A O 1
ATOM 1611 N N . ARG A 1 297 ? 9.450 7.488 72.555 1.00 15.38 297 ARG A N 1
ATOM 1612 C CA . ARG A 1 297 ? 10.416 6.855 73.457 1.00 14.89 297 ARG A CA 1
ATOM 1613 C C . ARG A 1 297 ? 11.640 7.752 73.555 1.00 14.75 297 ARG A C 1
ATOM 1614 O O . ARG A 1 297 ? 11.907 8.528 72.646 1.00 15.51 297 ARG A O 1
ATOM 1622 N N . VAL A 1 298 ? 12.382 7.651 74.649 1.00 12.50 298 VAL A N 1
ATOM 1623 C CA . VAL A 1 298 ? 13.545 8.504 74.821 1.00 9.77 298 VAL A CA 1
ATOM 1624 C C . VAL A 1 298 ? 14.867 7.768 74.982 1.00 11.60 298 VAL A C 1
ATOM 1625 O O . VAL A 1 298 ? 15.100 7.098 75.980 1.00 12.59 298 VAL A O 1
ATOM 1629 N N . ILE A 1 299 ? 15.726 7.900 73.980 1.00 10.54 299 ILE A N 1
ATOM 1630 C CA . ILE A 1 299 ? 17.050 7.306 74.011 1.00 9.46 299 ILE A CA 1
ATOM 1631 C C . ILE A 1 299 ? 18.048 8.446 74.229 1.00 9.93 299 ILE A C 1
ATOM 1632 O O . ILE A 1 299 ? 18.351 9.199 73.321 1.00 11.52 299 ILE A O 1
ATOM 1637 N N . SER A 1 300 ? 18.521 8.572 75.463 1.00 10.55 300 SER A N 1
ATOM 1638 C CA . SER A 1 300 ? 19.465 9.601 75.866 1.00 12.49 300 SER A CA 1
ATOM 1639 C C . SER A 1 300 ? 20.858 9.037 76.103 1.00 12.17 300 SER A C 1
ATOM 1640 O O . SER A 1 300 ? 21.028 8.081 76.850 1.00 12.39 300 SER A O 1
ATOM 1643 N N . SER A 1 301 ? 21.853 9.641 75.464 1.00 13.85 301 SER A N 1
ATOM 1644 C CA . SER A 1 301 ? 23.238 9.203 75.611 1.00 16.46 301 SER A CA 1
ATOM 1645 C C . SER A 1 301 ? 24.241 10.300 75.238 1.00 17.60 301 SER A C 1
ATOM 1646 O O . SER A 1 301 ? 23.944 11.491 75.314 1.00 18.22 301 SER A O 1
ATOM 1649 N N . ASN A 1 302 ? 25.440 9.887 74.852 1.00 19.13 302 ASN A N 1
ATOM 1650 C CA . ASN A 1 302 ? 26.464 10.828 74.438 1.00 21.22 302 ASN A CA 1
ATOM 1651 C C . ASN A 1 302 ? 26.622 10.727 72.921 1.00 22.18 302 ASN A C 1
ATOM 1652 O O . ASN A 1 302 ? 27.301 9.825 72.419 1.00 24.69 302 ASN A O 1
ATOM 1657 N N . PHE A 1 303 ? 25.981 11.646 72.199 1.00 19.38 303 PHE A N 1
ATOM 1658 C CA . PHE A 1 303 ? 26.035 11.663 70.741 1.00 16.07 303 PHE A CA 1
ATOM 1659 C C . PHE A 1 303 ? 26.913 12.799 70.274 1.00 15.23 303 PHE A C 1
ATOM 1660 O O . PHE A 1 303 ? 27.082 12.991 69.082 1.00 16.16 303 PHE A O 1
ATOM 1668 N N . LEU A 1 304 ? 27.509 13.519 71.216 1.00 15.17 304 LEU A N 1
ATOM 1669 C CA . LEU A 1 304 ? 28.357 14.668 70.885 1.00 15.87 304 LEU A CA 1
ATOM 1670 C C . LEU A 1 304 ? 29.824 14.369 70.609 1.00 16.58 304 LEU A C 1
ATOM 1671 O O . LEU A 1 304 ? 30.479 13.661 71.390 1.00 19.26 304 LEU A O 1
ATOM 1676 N N . LYS A 1 305 ? 30.318 14.916 69.495 1.00 15.88 305 LYS A N 1
ATOM 1677 C CA . LYS A 1 305 ? 31.712 14.773 69.086 1.00 16.58 305 LYS A CA 1
ATOM 1678 C C . LYS A 1 305 ? 32.147 16.162 68.715 1.00 14.61 305 LYS A C 1
ATOM 1679 O O . LYS A 1 305 ? 31.331 16.939 68.285 1.00 13.52 305 LYS A O 1
ATOM 1685 N N . LEU A 1 306 ? 33.419 16.491 68.893 1.00 16.71 306 LEU A N 1
ATOM 1686 C CA . LEU A 1 306 ? 33.897 17.833 68.574 1.00 17.20 306 LEU A CA 1
ATOM 1687 C C . LEU A 1 306 ? 35.173 17.884 67.715 1.00 15.97 306 LEU A C 1
ATOM 1688 O O . LEU A 1 306 ? 35.118 17.945 66.480 1.00 13.82 306 LEU A O 1
ATOM 1693 N N . HIS A 1 313 ? 26.644 15.188 65.749 1.00 23.64 313 HIS A N 1
ATOM 1694 C CA . HIS A 1 313 ? 26.609 13.942 66.513 1.00 21.20 313 HIS A CA 1
ATOM 1695 C C . HIS A 1 313 ? 27.817 13.104 66.146 1.00 22.46 313 HIS A C 1
ATOM 1696 O O . HIS A 1 313 ? 28.531 13.422 65.199 1.00 22.90 313 HIS A O 1
ATOM 1703 N N . ASP A 1 314 ? 28.052 12.042 66.908 1.00 24.69 314 ASP A N 1
ATOM 1704 C CA . ASP A 1 314 ? 29.187 11.173 66.655 1.00 24.91 314 ASP A CA 1
ATOM 1705 C C . ASP A 1 314 ? 29.007 10.515 65.306 1.00 27.40 314 ASP A C 1
ATOM 1706 O O . ASP A 1 314 ? 29.757 10.797 64.373 1.00 29.50 314 ASP A O 1
ATOM 1711 N N . GLY A 1 315 ? 28.008 9.650 65.193 1.00 25.49 315 GLY A N 1
ATOM 1712 C CA . GLY A 1 315 ? 27.787 8.974 63.930 1.00 27.37 315 GLY A CA 1
ATOM 1713 C C . GLY A 1 315 ? 27.887 7.478 64.143 1.00 27.28 315 GLY A C 1
ATOM 1714 O O . GLY A 1 315 ? 26.958 6.726 63.853 1.00 26.87 315 GLY A O 1
ATOM 1715 N N . ASP A 1 316 ? 29.032 7.037 64.646 1.00 26.56 316 ASP A N 1
ATOM 1716 C CA . ASP A 1 316 ? 29.233 5.621 64.928 1.00 27.13 316 ASP A CA 1
ATOM 1717 C C . ASP A 1 316 ? 28.508 5.289 66.231 1.00 24.88 316 ASP A C 1
ATOM 1718 O O . ASP A 1 316 ? 27.940 4.206 66.384 1.00 23.92 316 ASP A O 1
ATOM 1723 N N . GLN A 1 317 ? 28.546 6.233 67.167 1.00 25.67 317 GLN A N 1
ATOM 1724 C CA . GLN A 1 317 ? 27.870 6.076 68.442 1.00 25.90 317 GLN A CA 1
ATOM 1725 C C . GLN A 1 317 ? 26.401 6.090 68.117 1.00 22.83 317 GLN A C 1
ATOM 1726 O O . GLN A 1 317 ? 25.645 5.314 68.671 1.00 23.80 317 GLN A O 1
ATOM 1732 N N . VAL A 1 318 ? 26.019 6.995 67.218 1.00 18.38 318 VAL A N 1
ATOM 1733 C CA . VAL A 1 318 ? 24.646 7.152 66.757 1.00 11.98 318 VAL A CA 1
ATOM 1734 C C . VAL A 1 318 ? 24.177 5.924 65.984 1.00 10.98 318 VAL A C 1
ATOM 1735 O O . VAL A 1 318 ? 23.141 5.364 66.294 1.00 9.95 318 VAL A O 1
ATOM 1739 N N . VAL A 1 319 ? 24.946 5.509 64.983 1.00 9.94 319 VAL A N 1
ATOM 1740 C CA . VAL A 1 319 ? 24.611 4.331 64.190 1.00 8.20 319 VAL A CA 1
ATOM 1741 C C . VAL A 1 319 ? 24.485 3.117 65.098 1.00 9.40 319 VAL A C 1
ATOM 1742 O O . VAL A 1 319 ? 23.916 2.100 64.711 1.00 9.59 319 VAL A O 1
ATOM 1746 N N . ALA A 1 320 ? 24.995 3.237 66.317 1.00 10.22 320 ALA A N 1
ATOM 1747 C CA . ALA A 1 320 ? 24.932 2.147 67.285 1.00 12.34 320 ALA A CA 1
ATOM 1748 C C . ALA A 1 320 ? 23.523 1.918 67.804 1.00 13.15 320 ALA A C 1
ATOM 1749 O O . ALA A 1 320 ? 23.043 0.787 67.803 1.00 11.36 320 ALA A O 1
ATOM 1751 N N . GLU A 1 321 ? 22.879 2.990 68.262 1.00 15.76 321 GLU A N 1
ATOM 1752 C CA . GLU A 1 321 ? 21.521 2.914 68.771 1.00 18.06 321 GLU A CA 1
ATOM 1753 C C . GLU A 1 321 ? 20.638 2.662 67.571 1.00 18.06 321 GLU A C 1
ATOM 1754 O O . GLU A 1 321 ? 19.643 1.972 67.667 1.00 20.57 321 GLU A O 1
ATOM 1760 N N . LEU A 1 322 ? 21.010 3.233 66.433 1.00 16.69 322 LEU A N 1
ATOM 1761 C CA . LEU A 1 322 ? 20.253 3.023 65.206 1.00 16.16 322 LEU A CA 1
ATOM 1762 C C . LEU A 1 322 ? 20.279 1.534 64.889 1.00 17.94 322 LEU A C 1
ATOM 1763 O O . LEU A 1 322 ? 19.278 0.957 64.457 1.00 19.02 322 LEU A O 1
ATOM 1776 N N . ASN A 1 324 ? 21.008 -0.969 67.186 1.00 14.08 324 ASN A N 1
ATOM 1777 C CA . ASN A 1 324 ? 20.428 -1.765 68.260 1.00 10.94 324 ASN A CA 1
ATOM 1778 C C . ASN A 1 324 ? 18.920 -1.668 68.181 1.00 9.67 324 ASN A C 1
ATOM 1779 O O . ASN A 1 324 ? 18.228 -2.619 68.515 1.00 9.76 324 ASN A O 1
ATOM 1784 N N . LEU A 1 325 ? 18.425 -0.523 67.716 1.00 8.98 325 LEU A N 1
ATOM 1785 C CA . LEU A 1 325 ? 16.994 -0.274 67.575 1.00 7.68 325 LEU A CA 1
ATOM 1786 C C . LEU A 1 325 ? 16.340 -1.229 66.558 1.00 8.89 325 LEU A C 1
ATOM 1787 O O . LEU A 1 325 ? 15.439 -1.995 66.895 1.00 9.22 325 LEU A O 1
ATOM 1792 N N . VAL A 1 326 ? 16.803 -1.192 65.315 1.00 9.83 326 VAL A N 1
ATOM 1793 C CA . VAL A 1 326 ? 16.244 -2.047 64.272 1.00 11.82 326 VAL A CA 1
ATOM 1794 C C . VAL A 1 326 ? 16.613 -3.517 64.479 1.00 11.04 326 VAL A C 1
ATOM 1795 O O . VAL A 1 326 ? 16.232 -4.389 63.707 1.00 11.19 326 VAL A O 1
ATOM 1799 N N . GLY A 1 327 ? 17.354 -3.789 65.539 1.00 13.03 327 GLY A N 1
ATOM 1800 C CA . GLY A 1 327 ? 17.769 -5.149 65.796 1.00 13.61 327 GLY A CA 1
ATOM 1801 C C . GLY A 1 327 ? 16.830 -5.898 66.705 1.00 15.50 327 GLY A C 1
ATOM 1802 O O . GLY A 1 327 ? 16.650 -7.095 66.541 1.00 16.54 327 GLY A O 1
ATOM 1803 N N . HIS A 1 328 ? 16.236 -5.199 67.666 1.00 15.71 328 HIS A N 1
ATOM 1804 C CA . HIS A 1 328 ? 15.321 -5.834 68.601 1.00 18.64 328 HIS A CA 1
ATOM 1805 C C . HIS A 1 328 ? 13.861 -5.557 68.287 1.00 20.17 328 HIS A C 1
ATOM 1806 O O . HIS A 1 328 ? 12.971 -6.190 68.853 1.00 22.35 328 HIS A O 1
ATOM 1813 N N . SER A 1 329 ? 13.616 -4.631 67.370 1.00 20.36 329 SER A N 1
ATOM 1814 C CA . SER A 1 329 ? 12.252 -4.269 67.002 1.00 20.25 329 SER A CA 1
ATOM 1815 C C . SER A 1 329 ? 11.436 -5.404 66.407 1.00 18.08 329 SER A C 1
ATOM 1816 O O . SER A 1 329 ? 11.915 -6.148 65.581 1.00 19.18 329 SER A O 1
ATOM 1819 N N . ASP A 1 330 ? 10.182 -5.523 66.808 1.00 17.63 330 ASP A N 1
ATOM 1820 C CA . ASP A 1 330 ? 9.318 -6.576 66.271 1.00 16.65 330 ASP A CA 1
ATOM 1821 C C . ASP A 1 330 ? 9.217 -6.482 64.745 1.00 16.53 330 ASP A C 1
ATOM 1822 O O . ASP A 1 330 ? 9.124 -7.497 64.040 1.00 14.93 330 ASP A O 1
ATOM 1827 N N . VAL A 1 331 ? 9.212 -5.251 64.248 1.00 15.17 331 VAL A N 1
ATOM 1828 C CA . VAL A 1 331 ? 9.106 -5.000 62.819 1.00 15.96 331 VAL A CA 1
ATOM 1829 C C . VAL A 1 331 ? 10.164 -5.777 62.051 1.00 17.93 331 VAL A C 1
ATOM 1830 O O . VAL A 1 331 ? 9.903 -6.291 60.966 1.00 17.89 331 VAL A O 1
ATOM 1834 N N . PHE A 1 332 ? 11.363 -5.854 62.615 1.00 19.57 332 PHE A N 1
ATOM 1835 C CA . PHE A 1 332 ? 12.446 -6.561 61.958 1.00 22.25 332 PHE A CA 1
ATOM 1836 C C . PHE A 1 332 ? 12.439 -8.048 62.208 1.00 23.28 332 PHE A C 1
ATOM 1837 O O . PHE A 1 332 ? 12.755 -8.813 61.306 1.00 24.40 332 PHE A O 1
ATOM 1845 N N . ARG A 1 333 ? 12.085 -8.450 63.425 1.00 25.56 333 ARG A N 1
ATOM 1846 C CA . ARG A 1 333 ? 12.040 -9.865 63.773 1.00 27.54 333 ARG A CA 1
ATOM 1847 C C . ARG A 1 333 ? 10.637 -10.469 63.614 1.00 29.25 333 ARG A C 1
ATOM 1848 O O . ARG A 1 333 ? 10.161 -10.626 62.464 1.00 31.97 333 ARG A O 1
#

Secondary structure (DSSP, 8-state):
--EEEEE--GGGHHHHHHHHHHSSSEEEEE--------S----SHHHHHT------HHHHHHHHH---SSEEE----EEE--SS--------EEE-----HHHHHH---SEEEE-SS-IIIIIHHHHSSHHHHHHHHH-SSEEEEE------STT-BHHHHHHHHHHT---EEEEE-SPPPTT--------B--HHHHHTTT-EEEEE-------SHHHHHH--HHHH-TTT-

CATH classification: 3.40.50.10680

Foldseek 3Di:
DAAEEEFADDPVCLQLLLQCQVPPYAYEYEECALSVLSQAPDDVVVSVVVVDPPQVPQVRQQVVCVSRRHYYGYPKDKWFCFVDDSVAERLAMAIDDDDPPVRLVSLLGAEYEYDDHDLRPTRCNRCLRVVSVVSPVVDPHAYEYEDDQASHRPPAAQLNSVVSNVVSVHAEYEAAPDDDDDVVCVPPDGHHYDDCSCVVVNYHYHYDHCDDCVNNNVVVVCCCVSVPDPSND

Solvent-accessible surface area: 12546 Å² total